Protein AF-A0AA39HK92-F1 (afdb_monomer_lite)

Organism: NCBI:txid289476

InterPro domains:
  IPR029069 HotDog domain superfamily [SSF54637] (18-149)

Secondary structure (DSSP, 8-state):
--TT-EEEEE-TTT-HHHHHHHB-TTSSB-HHHHHHHHHHHHHHHHHHHHH-SGGGGGS-SS--EEEEEEEEEEEES-----TTS-EEEEESSEEEEEEE-TTS-EEEEEEEEEEEEEE-SS-TTSBPPPPPPP--SHHHHHHHHHHHHHHHHHHHHHHT-TTTSPPPHHHHHHHHHHHHHHHHHH------------

Sequence (198 aa):
MRDSYSQFTISLEQDAEMRLKYSTAGGNVRFGRILEDLDLFSVWLCYLHDHGAPDELLRPRHARVVVTGSVDRIDLQNFDFAVHRDLILDGHTTMRIYQYNEEGNLDQMLKAKFVMVSRHPKEIEKTMAVHPLVYPTPKEAFIFNQGVDDILERSRMDAKSVFCCPPTNEEYRMIHEKFVQSTNRQGSGSTTLQEGHI

Structure (mmCIF, N/CA/C/O backbone):
data_AF-A0AA39HK92-F1
#
_entry.id   AF-A0AA39HK92-F1
#
loop_
_atom_site.group_PDB
_atom_site.id
_atom_site.type_symbol
_atom_site.label_atom_id
_atom_site.label_alt_id
_atom_site.label_comp_id
_atom_site.label_asym_id
_atom_site.label_entity_id
_atom_site.label_seq_id
_atom_site.pdbx_PDB_ins_code
_atom_site.Cartn_x
_atom_site.Cartn_y
_atom_site.Cartn_z
_atom_site.occupancy
_atom_site.B_iso_or_equiv
_atom_site.auth_seq_id
_atom_site.auth_comp_id
_atom_site.auth_asym_id
_atom_site.auth_atom_id
_atom_site.pdbx_PDB_model_num
ATOM 1 N N . MET A 1 1 ? 3.357 14.973 -11.792 1.00 58.16 1 MET A N 1
ATOM 2 C CA . MET A 1 1 ? 2.652 13.737 -11.380 1.00 58.16 1 MET A CA 1
ATOM 3 C C . MET A 1 1 ? 1.128 13.927 -11.284 1.00 58.16 1 MET A C 1
ATOM 5 O O . MET A 1 1 ? 0.497 13.326 -10.423 1.00 58.16 1 MET A O 1
ATOM 9 N N . ARG A 1 2 ? 0.489 14.713 -12.171 1.00 55.81 2 ARG A N 1
ATOM 10 C CA . ARG A 1 2 ? -0.987 14.826 -12.182 1.00 55.81 2 ARG A CA 1
ATOM 11 C C . ARG A 1 2 ? -1.667 13.610 -12.809 1.00 55.81 2 ARG A C 1
ATOM 13 O O . ARG A 1 2 ? -2.751 13.247 -12.378 1.00 55.81 2 ARG A O 1
ATOM 20 N N . ASP A 1 3 ? -0.998 12.970 -13.759 1.00 61.72 3 ASP A N 1
ATOM 21 C CA . ASP A 1 3 ? -1.612 11.942 -14.606 1.00 61.72 3 ASP A CA 1
ATOM 22 C C . ASP A 1 3 ? -1.728 10.571 -13.914 1.00 61.72 3 ASP A C 1
ATOM 24 O O . ASP A 1 3 ? -2.432 9.691 -14.391 1.00 61.72 3 ASP A O 1
ATOM 28 N N . SER A 1 4 ? -1.063 10.394 -12.767 1.00 67.38 4 SER A N 1
ATOM 29 C CA . SER A 1 4 ? -0.958 9.125 -12.031 1.00 67.38 4 SER A CA 1
ATOM 30 C C . SER A 1 4 ? -1.509 9.191 -10.600 1.00 67.38 4 SER A C 1
ATOM 32 O O . SER A 1 4 ? -1.160 8.348 -9.775 1.00 67.38 4 SER A O 1
ATOM 34 N N . TYR A 1 5 ? -2.290 10.222 -10.263 1.00 82.44 5 TYR A N 1
ATOM 35 C CA . TYR A 1 5 ? -3.014 10.276 -8.991 1.00 82.44 5 TYR A CA 1
ATOM 36 C C . TYR A 1 5 ? -4.330 9.515 -9.125 1.00 82.44 5 TYR A C 1
ATOM 38 O O . TYR A 1 5 ? -5.093 9.759 -10.058 1.00 82.44 5 TYR A O 1
ATOM 46 N N . SER A 1 6 ? -4.609 8.634 -8.171 1.00 87.38 6 SER A N 1
ATOM 47 C CA . SER A 1 6 ? -5.899 7.958 -8.079 1.00 87.38 6 SER A CA 1
ATOM 48 C C . SER A 1 6 ? -6.438 8.067 -6.660 1.00 87.38 6 SER A C 1
ATOM 50 O O . SER A 1 6 ? -5.685 8.188 -5.690 1.00 87.38 6 SER A O 1
ATOM 52 N N . GLN A 1 7 ? -7.759 7.997 -6.554 1.00 91.94 7 GLN A N 1
ATOM 53 C CA . GLN A 1 7 ? -8.475 7.916 -5.292 1.00 91.94 7 GLN A CA 1
ATOM 54 C C . GLN A 1 7 ? -9.527 6.813 -5.393 1.00 91.94 7 GLN A C 1
ATOM 56 O O . GLN A 1 7 ? -10.113 6.604 -6.456 1.00 91.94 7 GLN A O 1
ATOM 61 N N . PHE A 1 8 ? -9.740 6.099 -4.296 1.00 90.69 8 PHE A N 1
ATOM 62 C CA . PHE A 1 8 ? -10.720 5.031 -4.182 1.00 90.69 8 PHE A CA 1
ATOM 63 C C . PHE A 1 8 ? -11.388 5.086 -2.808 1.00 90.69 8 PHE A C 1
ATOM 65 O O . PHE A 1 8 ? -10.711 5.276 -1.800 1.00 90.69 8 PHE A O 1
ATOM 72 N N . THR A 1 9 ? -12.706 4.901 -2.762 1.00 93.50 9 THR A N 1
ATOM 73 C CA . THR A 1 9 ? -13.476 4.922 -1.514 1.00 93.50 9 THR A CA 1
ATOM 74 C C . THR A 1 9 ? -14.024 3.536 -1.218 1.00 93.50 9 THR A C 1
ATOM 76 O O . THR A 1 9 ? -14.675 2.924 -2.063 1.00 93.50 9 THR A O 1
ATOM 79 N N . ILE A 1 10 ? -13.786 3.056 -0.001 1.00 92.62 10 ILE A N 1
ATOM 80 C CA . ILE A 1 10 ? -14.399 1.844 0.538 1.00 92.62 10 ILE A CA 1
ATOM 81 C C . ILE A 1 10 ? -15.649 2.277 1.301 1.00 92.62 10 ILE A C 1
ATOM 83 O O . ILE A 1 10 ? -15.544 2.855 2.384 1.00 92.62 10 ILE A O 1
ATOM 87 N N . SER A 1 11 ? -16.817 1.993 0.728 1.00 92.50 11 SER A N 1
ATOM 88 C CA . SER A 1 11 ? -18.110 2.339 1.320 1.00 92.50 11 SER A CA 1
ATOM 89 C C . SER A 1 11 ? -18.474 1.382 2.456 1.00 92.50 11 SER A C 1
ATOM 91 O O . SER A 1 11 ? -19.027 0.312 2.222 1.00 92.50 11 SER A O 1
ATOM 93 N N . LEU A 1 12 ? -18.147 1.752 3.693 1.00 91.56 12 LEU A N 1
ATOM 94 C CA . LEU A 1 12 ? -18.473 0.987 4.904 1.00 91.56 12 LEU A CA 1
ATOM 95 C C . LEU A 1 12 ? -19.768 1.472 5.564 1.00 91.56 12 LEU A C 1
ATOM 97 O O . LEU A 1 12 ? -20.411 0.722 6.305 1.00 91.56 12 LEU A O 1
ATOM 101 N N . GLU A 1 13 ? -20.156 2.720 5.313 1.00 89.50 13 GLU A N 1
ATOM 102 C CA . GLU A 1 13 ? -21.369 3.314 5.868 1.00 89.50 13 GLU A CA 1
ATOM 103 C C . GLU A 1 13 ? -22.619 2.696 5.223 1.00 89.50 13 GLU A C 1
ATOM 105 O O . GLU A 1 13 ? -23.497 2.165 5.912 1.00 89.50 13 GLU A O 1
ATOM 110 N N . GLN A 1 14 ? -22.656 2.687 3.890 1.00 89.81 14 GLN A N 1
ATOM 111 C CA . GLN A 1 14 ? -23.833 2.295 3.110 1.00 89.81 14 GLN A CA 1
ATOM 112 C C . GLN A 1 14 ? -23.945 0.780 2.896 1.00 89.81 14 GLN A C 1
ATOM 114 O O . GLN A 1 14 ? -25.049 0.235 2.917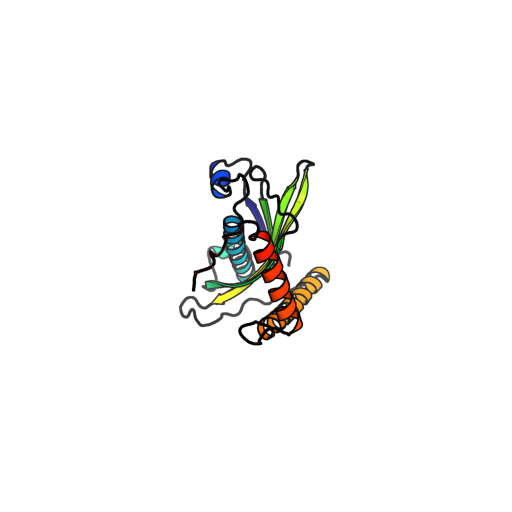 1.00 89.81 14 GLN A O 1
ATOM 119 N N . ASP A 1 15 ? -22.820 0.086 2.717 1.00 93.19 15 ASP A N 1
ATOM 120 C CA . ASP A 1 15 ? -22.800 -1.334 2.369 1.00 93.19 15 ASP A CA 1
ATOM 121 C C . ASP A 1 15 ? -22.529 -2.206 3.606 1.00 93.19 15 ASP A C 1
ATOM 123 O O . ASP A 1 15 ? -21.428 -2.255 4.164 1.00 93.19 15 ASP A O 1
ATOM 127 N N . ALA A 1 16 ? -23.570 -2.915 4.049 1.00 89.88 16 ALA A N 1
ATOM 128 C CA . ALA A 1 16 ? -23.504 -3.796 5.209 1.00 89.88 16 ALA A CA 1
ATOM 129 C C . ALA A 1 16 ? -22.657 -5.058 4.972 1.00 89.88 16 ALA A C 1
ATOM 131 O O . ALA A 1 16 ? -22.060 -5.567 5.924 1.00 89.88 16 ALA A O 1
ATOM 132 N N . GLU A 1 17 ? -22.593 -5.560 3.737 1.00 91.62 17 GLU A N 1
ATOM 133 C CA . GLU A 1 17 ? -21.800 -6.739 3.383 1.00 91.62 17 GLU A CA 1
ATOM 134 C C . GLU A 1 17 ? -20.312 -6.386 3.367 1.00 91.62 17 GLU A C 1
ATOM 136 O O . GLU A 1 17 ? -19.495 -7.079 3.988 1.00 91.62 17 GLU A O 1
ATOM 141 N N . MET A 1 18 ? -19.968 -5.249 2.754 1.00 89.88 18 MET A N 1
ATOM 142 C CA . MET A 1 18 ? -18.619 -4.693 2.838 1.00 89.88 18 MET A CA 1
ATOM 143 C C . MET A 1 18 ? -18.248 -4.454 4.297 1.00 89.88 18 MET A C 1
ATOM 145 O O . MET A 1 18 ? -17.253 -5.001 4.768 1.00 89.88 18 MET A O 1
ATOM 149 N N . ARG A 1 19 ? -19.080 -3.765 5.079 1.00 91.88 19 ARG A N 1
ATOM 150 C CA . ARG A 1 19 ? -18.808 -3.550 6.506 1.00 91.88 19 ARG A CA 1
ATOM 151 C C . ARG A 1 19 ? -18.507 -4.842 7.269 1.00 91.88 19 ARG A C 1
ATOM 153 O O . ARG A 1 19 ? -17.551 -4.876 8.044 1.00 91.88 19 ARG A O 1
ATOM 160 N N . LEU A 1 20 ? -19.250 -5.921 7.021 1.00 91.50 20 LEU A N 1
ATOM 161 C CA . LEU A 1 20 ? -18.980 -7.219 7.642 1.00 91.50 20 LEU A CA 1
ATOM 162 C C . LEU A 1 20 ? -17.582 -7.744 7.274 1.00 91.50 20 LEU A C 1
ATOM 164 O O . LEU A 1 20 ? -16.838 -8.181 8.155 1.00 91.50 20 LEU A O 1
ATOM 168 N N . LYS A 1 21 ? -17.195 -7.640 5.998 1.00 91.12 21 LYS A N 1
ATOM 169 C CA . LYS A 1 21 ? -15.881 -8.063 5.486 1.00 91.12 21 LYS A CA 1
ATOM 170 C C . LYS A 1 21 ? -14.717 -7.296 6.120 1.00 91.12 21 LYS A C 1
ATOM 172 O O . LYS A 1 21 ? -13.677 -7.894 6.410 1.00 91.12 21 LYS A O 1
ATOM 177 N N . TYR A 1 22 ? -14.899 -5.997 6.351 1.00 92.38 22 TYR A N 1
ATOM 178 C CA . TYR A 1 22 ? -13.896 -5.130 6.977 1.00 92.38 22 TYR A CA 1
ATOM 179 C C . TYR A 1 22 ? -13.969 -5.133 8.502 1.00 92.38 22 TYR A C 1
ATOM 181 O O . TYR A 1 22 ? -13.057 -4.620 9.132 1.00 92.38 22 TYR A O 1
ATOM 189 N N . SER A 1 23 ? -14.984 -5.732 9.119 1.00 92.06 23 SER A N 1
ATOM 190 C CA . SER A 1 23 ? -15.092 -5.808 10.576 1.00 92.06 23 SER A CA 1
ATOM 191 C C . SER A 1 23 ? -14.357 -7.018 11.172 1.00 92.06 23 SER A C 1
ATOM 193 O O . SER A 1 23 ? -14.187 -8.087 10.565 1.00 92.06 23 SER A O 1
ATOM 195 N N . THR A 1 24 ? -13.889 -6.844 12.401 1.00 89.38 24 THR A N 1
ATOM 196 C CA . THR A 1 24 ? -13.441 -7.923 13.288 1.00 89.38 24 THR A CA 1
ATOM 197 C C . THR A 1 24 ? -14.553 -8.272 14.276 1.00 89.38 24 THR A C 1
ATOM 199 O O . THR A 1 24 ? -15.453 -7.471 14.514 1.00 89.38 24 THR A O 1
ATOM 202 N N . ALA A 1 25 ? -14.472 -9.445 14.913 1.00 84.38 25 ALA A N 1
ATOM 203 C CA . ALA A 1 25 ? -15.434 -9.841 15.948 1.00 84.38 25 ALA A CA 1
ATOM 204 C C . ALA A 1 25 ? -15.480 -8.863 17.144 1.00 84.38 25 ALA A C 1
ATOM 206 O O . ALA A 1 25 ? -16.483 -8.803 17.844 1.00 84.38 25 ALA A O 1
ATOM 207 N N . GLY A 1 26 ? -14.406 -8.092 17.360 1.00 81.00 26 GLY A N 1
ATOM 208 C CA . GLY A 1 26 ? -14.309 -7.069 18.403 1.00 81.00 26 GLY A CA 1
ATOM 209 C C . GLY A 1 26 ? -14.820 -5.682 18.000 1.00 81.00 26 GLY A C 1
ATOM 210 O O . GLY A 1 26 ? -14.627 -4.748 18.765 1.00 81.00 26 GLY A O 1
ATOM 211 N N . GLY A 1 27 ? -15.424 -5.523 16.816 1.00 82.69 27 GLY A N 1
ATOM 212 C CA . GLY A 1 27 ? -15.994 -4.243 16.375 1.00 82.69 27 GLY A CA 1
ATOM 213 C C . GLY A 1 27 ? -14.996 -3.243 15.782 1.00 82.69 27 GLY A C 1
ATOM 214 O O . GLY A 1 27 ? -15.392 -2.132 15.457 1.00 82.69 27 GLY A O 1
ATOM 215 N N . ASN A 1 28 ? -13.735 -3.639 15.582 1.00 86.44 28 ASN A N 1
ATOM 216 C CA . ASN A 1 28 ? -12.705 -2.815 14.933 1.00 86.44 28 ASN A CA 1
ATOM 217 C C . ASN A 1 28 ? -12.553 -3.168 13.452 1.00 86.44 28 ASN A C 1
ATOM 219 O O . ASN A 1 28 ? -12.884 -4.291 13.048 1.00 86.44 28 ASN A O 1
ATOM 223 N N . VAL A 1 29 ? -11.969 -2.265 12.657 1.00 89.69 29 VAL A N 1
ATOM 224 C CA . VAL A 1 29 ? -11.616 -2.574 11.265 1.00 89.69 29 VAL A CA 1
ATOM 225 C C . VAL A 1 29 ? -10.475 -3.597 11.206 1.00 89.69 29 VAL A C 1
ATOM 227 O O . VAL A 1 29 ? -9.473 -3.525 11.919 1.00 89.69 29 VAL A O 1
ATOM 230 N N . ARG A 1 30 ? -10.624 -4.586 10.327 1.00 91.56 30 ARG A N 1
ATOM 231 C CA . ARG A 1 30 ? -9.661 -5.648 10.062 1.00 91.56 30 ARG A CA 1
ATOM 232 C C . ARG A 1 30 ? -8.493 -5.081 9.272 1.00 91.56 30 ARG A C 1
ATOM 234 O O . ARG A 1 30 ? -8.535 -5.002 8.047 1.00 91.56 30 ARG A O 1
ATOM 241 N N . PHE A 1 31 ? -7.418 -4.768 9.982 1.00 89.25 31 PHE A N 1
ATOM 242 C CA . PHE A 1 31 ? -6.227 -4.173 9.385 1.00 89.25 31 PHE A CA 1
ATOM 243 C C . PHE A 1 31 ? -5.634 -4.997 8.231 1.00 89.25 31 PHE A C 1
ATOM 245 O O . PHE A 1 31 ? -5.255 -4.435 7.212 1.00 89.25 31 PHE A O 1
ATOM 252 N N . GLY A 1 32 ? -5.641 -6.332 8.326 1.00 90.94 32 GLY A N 1
ATOM 253 C CA . GLY A 1 32 ? -5.184 -7.195 7.229 1.00 90.94 32 GLY A CA 1
ATOM 254 C C . GLY A 1 32 ? -5.943 -6.966 5.916 1.00 90.94 32 GLY A C 1
ATOM 255 O O . GLY A 1 32 ? -5.331 -6.955 4.856 1.00 90.94 32 GLY A O 1
ATOM 256 N N . ARG A 1 33 ? -7.252 -6.678 5.983 1.00 92.12 33 ARG A N 1
ATOM 257 C CA . ARG A 1 33 ? -8.060 -6.379 4.795 1.00 92.12 33 ARG A CA 1
ATOM 258 C C . ARG A 1 33 ? -7.672 -5.038 4.168 1.00 92.12 33 ARG A C 1
ATOM 260 O O . ARG A 1 33 ? -7.605 -4.937 2.951 1.00 92.12 33 ARG A O 1
ATOM 267 N N . ILE A 1 34 ? -7.359 -4.042 4.999 1.00 91.75 34 ILE A N 1
ATOM 268 C CA . ILE A 1 34 ? -6.817 -2.759 4.533 1.00 91.75 34 ILE A CA 1
ATOM 269 C C . ILE A 1 34 ? -5.487 -2.977 3.798 1.00 91.75 34 ILE A C 1
ATOM 271 O O . ILE A 1 34 ? -5.282 -2.403 2.734 1.00 91.75 34 ILE A O 1
ATOM 275 N N . LEU A 1 35 ? -4.591 -3.809 4.340 1.00 91.19 35 LEU A N 1
ATOM 276 C CA . LEU A 1 35 ? -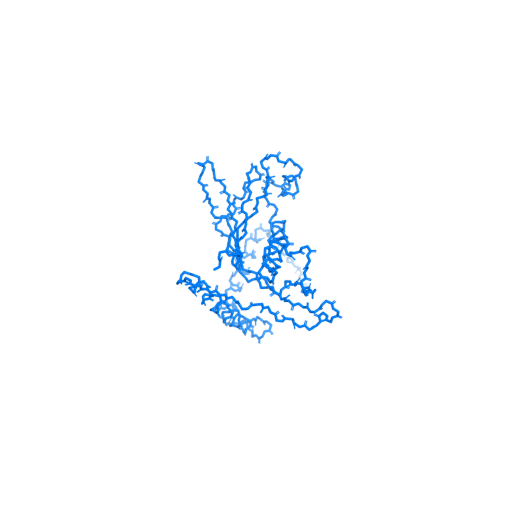3.302 -4.098 3.700 1.00 91.19 35 LEU A CA 1
ATOM 277 C C . LEU A 1 35 ? -3.464 -4.793 2.342 1.00 91.19 35 LEU A C 1
ATOM 279 O O . LEU A 1 35 ? -2.732 -4.461 1.415 1.00 91.19 35 LEU A O 1
ATOM 283 N N . GLU A 1 36 ? -4.430 -5.705 2.210 1.00 92.69 36 GLU A N 1
ATOM 284 C CA . GLU A 1 36 ? -4.764 -6.342 0.928 1.00 92.69 36 GLU A CA 1
ATOM 285 C C . GLU A 1 36 ? -5.211 -5.316 -0.122 1.00 92.69 36 GLU A C 1
ATOM 287 O O . GLU A 1 36 ? -4.746 -5.350 -1.261 1.00 92.69 36 GLU A O 1
ATOM 292 N N . ASP A 1 37 ? -6.095 -4.383 0.244 1.00 92.56 37 ASP A N 1
ATOM 293 C CA . ASP A 1 37 ? -6.571 -3.375 -0.708 1.00 92.56 37 ASP A CA 1
ATOM 294 C C . ASP A 1 37 ? -5.494 -2.333 -1.026 1.00 92.56 37 ASP A C 1
ATOM 296 O O . ASP A 1 37 ? -5.431 -1.844 -2.152 1.00 92.56 37 ASP A O 1
ATOM 300 N N . LEU A 1 38 ? -4.619 -2.010 -0.067 1.00 92.06 38 LEU A N 1
ATOM 301 C CA . LEU A 1 38 ? -3.443 -1.181 -0.321 1.00 92.06 38 LEU A CA 1
ATOM 302 C C . LEU A 1 38 ? -2.493 -1.861 -1.320 1.00 92.06 38 LEU A C 1
ATOM 304 O O . LEU A 1 38 ? -2.022 -1.214 -2.254 1.00 92.06 38 LEU A O 1
ATOM 308 N N . ASP A 1 39 ? -2.236 -3.158 -1.186 1.00 92.75 39 ASP A N 1
ATOM 309 C CA . ASP A 1 39 ? -1.414 -3.892 -2.152 1.00 92.75 39 ASP A CA 1
ATOM 310 C C . ASP A 1 39 ? -2.040 -3.857 -3.560 1.00 92.75 39 ASP A C 1
ATOM 312 O O . ASP A 1 39 ? -1.391 -3.462 -4.534 1.00 92.75 39 ASP A O 1
ATOM 316 N N . LEU A 1 40 ? -3.348 -4.121 -3.659 1.00 92.50 40 LEU A N 1
ATOM 317 C CA . LEU A 1 40 ? -4.091 -4.032 -4.920 1.00 92.50 40 LEU A CA 1
ATOM 318 C C . LEU A 1 40 ? -4.056 -2.618 -5.522 1.00 92.50 40 LEU A C 1
ATOM 320 O O . LEU A 1 40 ? -3.853 -2.448 -6.727 1.00 92.50 40 LEU A O 1
ATOM 324 N N . PHE A 1 41 ? -4.234 -1.594 -4.692 1.00 92.31 41 PHE A N 1
ATOM 325 C CA . PHE A 1 41 ? -4.210 -0.205 -5.131 1.00 92.31 41 PHE A CA 1
ATOM 326 C C . PHE A 1 41 ? -2.804 0.222 -5.588 1.00 92.31 41 PHE A C 1
ATOM 328 O O . PHE A 1 41 ? -2.674 0.941 -6.579 1.00 92.31 41 PHE A O 1
ATOM 335 N N . SER A 1 42 ? -1.743 -0.302 -4.968 1.00 91.06 42 SER A N 1
ATOM 336 C CA . SER A 1 42 ? -0.354 -0.108 -5.418 1.00 91.06 42 SER A CA 1
ATOM 337 C C . SER A 1 42 ? -0.127 -0.676 -6.819 1.00 91.06 42 SER A C 1
ATOM 339 O O . SER A 1 42 ? 0.480 -0.027 -7.678 1.00 91.06 42 SER A O 1
ATOM 341 N N . VAL A 1 43 ? -0.639 -1.886 -7.068 1.00 91.00 43 VAL A N 1
ATOM 342 C CA . VAL A 1 43 ? -0.586 -2.536 -8.385 1.00 91.00 43 VAL A CA 1
ATOM 343 C C . VAL A 1 43 ? -1.334 -1.701 -9.424 1.00 91.00 43 VAL A C 1
ATOM 345 O O . VAL A 1 43 ? -0.804 -1.456 -10.510 1.00 91.00 43 VAL A O 1
ATOM 348 N N . TRP A 1 44 ? -2.532 -1.216 -9.086 1.00 89.50 44 TRP A N 1
ATOM 349 C CA . TRP A 1 44 ? -3.328 -0.351 -9.959 1.00 89.50 44 TRP A CA 1
ATOM 350 C C . TRP A 1 44 ? -2.572 0.920 -10.365 1.00 89.50 44 TRP A C 1
ATOM 352 O O . TRP A 1 44 ? -2.472 1.227 -11.554 1.00 89.50 44 TRP A O 1
ATOM 362 N N . LEU A 1 45 ? -1.969 1.616 -9.397 1.00 88.62 45 LEU A N 1
ATOM 363 C CA . LEU A 1 45 ? -1.173 2.820 -9.646 1.00 88.62 45 LEU A CA 1
ATOM 364 C C . LEU A 1 45 ? 0.025 2.544 -10.565 1.00 88.62 45 LEU A C 1
ATOM 366 O O . LEU A 1 45 ? 0.346 3.367 -11.422 1.00 88.62 45 LEU A O 1
ATOM 370 N N . CYS A 1 46 ? 0.657 1.374 -10.442 1.00 88.38 46 CYS A N 1
ATOM 371 C CA . CYS A 1 46 ? 1.762 0.974 -11.316 1.00 88.38 46 CYS A CA 1
ATOM 372 C C . CYS A 1 46 ? 1.326 0.766 -12.768 1.00 88.38 46 CYS A C 1
ATOM 374 O O . CYS A 1 46 ? 2.039 1.176 -13.687 1.00 88.38 46 CYS A O 1
ATOM 376 N N . TYR A 1 47 ? 0.167 0.144 -12.981 1.00 87.06 47 TYR A N 1
ATOM 377 C CA . TYR A 1 47 ? -0.389 -0.015 -14.322 1.00 87.06 47 TYR A CA 1
ATOM 378 C C . TYR A 1 47 ? -0.816 1.325 -14.921 1.00 87.06 47 TYR A C 1
ATOM 380 O O . TYR A 1 47 ? -0.487 1.596 -16.075 1.00 87.06 47 TYR A O 1
ATOM 388 N N . LEU A 1 48 ? -1.475 2.182 -14.136 1.00 86.19 48 LEU A N 1
ATOM 389 C CA . LEU A 1 48 ? -1.858 3.531 -14.558 1.00 86.19 48 LEU A CA 1
ATOM 390 C C . LEU A 1 48 ? -0.625 4.353 -14.965 1.00 86.19 48 LEU A C 1
ATOM 392 O O . LEU A 1 48 ? -0.610 5.008 -16.001 1.00 86.19 48 LEU A O 1
ATOM 396 N N . HIS A 1 49 ? 0.448 4.265 -14.183 1.00 85.12 49 HIS A N 1
ATOM 397 C CA . HIS A 1 49 ? 1.700 4.947 -14.483 1.00 85.12 49 HIS A CA 1
ATOM 398 C C . HIS A 1 49 ? 2.361 4.455 -15.784 1.00 85.12 49 HIS A C 1
ATOM 400 O O . HIS A 1 49 ? 2.924 5.259 -16.523 1.00 85.12 49 HIS A O 1
ATOM 406 N N . ASP A 1 50 ? 2.313 3.152 -16.080 1.00 81.12 50 ASP A N 1
ATOM 407 C CA . ASP A 1 50 ? 2.995 2.593 -17.254 1.00 81.12 50 ASP A CA 1
ATOM 408 C C . ASP A 1 50 ? 2.179 2.657 -18.552 1.00 81.12 50 ASP A C 1
ATOM 410 O O . ASP A 1 50 ? 2.755 2.712 -19.639 1.00 81.12 50 ASP A O 1
ATOM 414 N N . HIS A 1 51 ? 0.851 2.613 -18.455 1.00 75.81 51 HIS A N 1
ATOM 415 C CA . HIS A 1 51 ? -0.052 2.564 -19.608 1.00 75.81 51 HIS A CA 1
ATOM 416 C C . HIS A 1 51 ? -0.824 3.868 -19.838 1.00 75.81 51 HIS A C 1
ATOM 418 O O . HIS A 1 51 ? -1.458 4.008 -20.879 1.00 75.81 51 HIS A O 1
ATOM 424 N N . GLY A 1 52 ? -0.737 4.839 -18.927 1.00 72.69 52 GLY A N 1
ATOM 425 C CA . GLY A 1 52 ? -1.438 6.111 -19.053 1.00 72.69 52 GLY A CA 1
ATOM 426 C C . GLY A 1 52 ? -2.902 5.998 -18.635 1.00 72.69 52 GLY A C 1
ATOM 427 O O . GLY A 1 52 ? -3.211 5.440 -17.587 1.00 72.69 52 GLY A O 1
ATOM 428 N N . ALA A 1 53 ? -3.814 6.573 -19.421 1.00 68.31 53 ALA A N 1
ATOM 429 C CA . ALA A 1 53 ? -5.224 6.679 -19.046 1.00 68.31 53 ALA A CA 1
ATOM 430 C C . ALA A 1 53 ? -5.889 5.300 -18.822 1.00 68.31 53 ALA A C 1
ATOM 432 O O . ALA A 1 53 ? -5.520 4.329 -19.487 1.00 68.31 53 ALA A O 1
ATOM 433 N N . PRO A 1 54 ? -6.921 5.206 -17.956 1.00 67.19 54 PRO A N 1
ATOM 434 C CA . PRO A 1 54 ? -7.616 3.947 -17.675 1.00 67.19 54 PRO A CA 1
ATOM 435 C C . PRO A 1 54 ? -8.124 3.206 -18.922 1.00 67.19 54 PRO A C 1
ATOM 437 O O . PRO A 1 54 ? -8.125 1.979 -18.947 1.00 67.19 54 PRO A O 1
ATOM 440 N N . ASP A 1 55 ? -8.488 3.927 -19.983 1.00 65.88 55 ASP A N 1
ATOM 441 C CA . ASP A 1 55 ? -8.945 3.332 -21.245 1.00 65.88 55 ASP A CA 1
ATOM 442 C C . ASP A 1 55 ? -7.830 2.575 -21.995 1.00 65.88 55 ASP A C 1
ATOM 444 O O . ASP A 1 55 ? -8.101 1.591 -22.689 1.00 65.88 55 ASP A O 1
ATOM 448 N N . GLU A 1 56 ? -6.563 2.974 -21.826 1.00 65.00 56 GLU A N 1
ATOM 449 C CA . GLU A 1 56 ? -5.403 2.278 -22.406 1.00 65.00 56 GLU A CA 1
ATOM 450 C C . GLU A 1 56 ? -5.050 0.991 -21.636 1.00 65.00 56 GLU A C 1
ATOM 452 O O . GLU A 1 56 ? -4.430 0.088 -22.205 1.00 65.00 56 GLU A O 1
ATOM 457 N N . LEU A 1 57 ? -5.528 0.829 -20.392 1.00 64.62 57 LEU A N 1
ATOM 458 C CA . LEU A 1 57 ? -5.372 -0.414 -19.619 1.00 64.62 57 LEU A CA 1
ATOM 459 C C . LEU A 1 57 ? -6.109 -1.600 -20.247 1.00 64.62 57 LEU A C 1
ATOM 461 O O . LEU A 1 57 ? -5.704 -2.746 -20.057 1.00 64.62 57 LEU A O 1
ATOM 465 N N . LEU A 1 58 ? -7.167 -1.345 -21.022 1.00 63.97 58 LEU A N 1
ATOM 466 C CA . LEU A 1 58 ? -7.921 -2.384 -21.730 1.00 63.97 58 LEU A CA 1
ATOM 467 C C . LEU A 1 58 ? -7.175 -2.911 -22.970 1.00 63.97 58 LEU A C 1
ATOM 469 O O . LEU A 1 58 ? -7.544 -3.953 -23.517 1.00 63.97 58 LEU A O 1
ATOM 473 N N . ARG A 1 59 ? -6.126 -2.208 -23.426 1.00 62.62 59 ARG A N 1
ATOM 474 C CA . ARG A 1 59 ? -5.264 -2.602 -24.554 1.00 62.62 59 ARG A CA 1
ATOM 475 C C . ARG A 1 59 ? -3.789 -2.330 -24.231 1.00 62.62 59 ARG A C 1
ATOM 477 O O . ARG A 1 59 ? -3.168 -1.481 -24.875 1.00 62.62 59 ARG A O 1
ATOM 484 N N . PRO A 1 60 ? -3.204 -3.057 -23.264 1.00 63.59 60 PRO A N 1
ATOM 485 C CA . PRO A 1 60 ? -1.842 -2.797 -22.829 1.00 63.59 60 PRO A CA 1
ATOM 486 C C . PRO A 1 60 ? -0.867 -3.013 -23.992 1.00 63.59 60 PRO A C 1
ATOM 488 O O . PRO A 1 60 ? -0.823 -4.085 -24.598 1.00 63.59 60 PRO A O 1
ATOM 491 N N . ARG A 1 61 ? -0.065 -1.986 -24.303 1.00 65.50 61 ARG A N 1
ATOM 492 C CA . ARG A 1 61 ? 0.927 -2.032 -25.397 1.00 65.50 61 ARG A CA 1
ATOM 493 C C . ARG A 1 61 ? 2.004 -3.090 -25.151 1.00 65.50 61 ARG A C 1
ATOM 495 O O . ARG A 1 61 ? 2.533 -3.671 -26.096 1.00 65.50 61 ARG A O 1
ATOM 502 N N . HIS A 1 62 ? 2.295 -3.362 -23.880 1.00 72.62 62 HIS A N 1
ATOM 503 C CA . HIS A 1 62 ? 3.243 -4.377 -23.443 1.00 72.62 62 HIS A CA 1
ATOM 504 C C . HIS A 1 62 ? 2.678 -5.134 -22.243 1.00 72.62 62 HIS A C 1
ATOM 506 O O . HIS A 1 62 ? 2.412 -4.539 -21.202 1.00 72.62 62 HIS A O 1
ATOM 512 N N . ALA A 1 63 ? 2.525 -6.451 -22.378 1.00 80.81 63 ALA A N 1
ATOM 513 C CA . ALA A 1 63 ? 2.153 -7.305 -21.258 1.00 80.81 63 ALA A CA 1
ATOM 514 C C . ALA A 1 63 ? 3.283 -7.330 -20.217 1.00 80.81 63 ALA A C 1
ATOM 516 O O . ALA A 1 63 ? 4.451 -7.516 -20.564 1.00 80.81 63 ALA A O 1
ATOM 517 N N . ARG A 1 64 ? 2.927 -7.165 -18.944 1.00 88.19 64 ARG A N 1
ATOM 518 C CA . ARG A 1 64 ? 3.836 -7.215 -17.795 1.00 88.19 64 ARG A CA 1
ATOM 519 C C . ARG A 1 64 ? 3.124 -7.784 -16.585 1.00 88.19 64 ARG A C 1
ATOM 521 O O . ARG A 1 64 ? 1.899 -7.779 -16.531 1.00 88.19 64 ARG A O 1
ATOM 528 N N . VAL A 1 65 ? 3.907 -8.259 -15.629 1.00 89.44 65 VAL A N 1
ATOM 529 C CA . VAL A 1 65 ? 3.415 -8.704 -14.327 1.00 89.44 65 VAL A CA 1
ATOM 530 C C . VAL A 1 65 ? 4.006 -7.775 -13.282 1.00 89.44 65 VAL A C 1
ATOM 532 O O . VAL A 1 65 ? 5.223 -7.699 -13.139 1.00 89.44 65 VAL A O 1
ATOM 535 N N . VAL A 1 66 ? 3.153 -7.042 -12.574 1.00 91.31 66 VAL A N 1
ATOM 536 C CA . VAL A 1 66 ? 3.572 -6.225 -11.433 1.00 91.31 66 VAL A CA 1
ATOM 537 C C . VAL A 1 66 ? 3.476 -7.082 -10.179 1.00 91.31 66 VAL A C 1
ATOM 539 O O . VAL A 1 66 ? 2.436 -7.683 -9.920 1.00 91.31 66 VAL A O 1
ATOM 542 N N . VAL A 1 67 ? 4.565 -7.147 -9.420 1.00 91.94 67 VAL A N 1
ATOM 543 C CA . VAL A 1 67 ? 4.637 -7.872 -8.148 1.00 91.94 67 VAL A CA 1
ATOM 544 C C . VAL A 1 67 ? 5.075 -6.939 -7.032 1.00 91.94 67 VAL A C 1
ATOM 546 O O . VAL A 1 67 ? 5.835 -5.994 -7.261 1.00 91.94 67 VAL A O 1
ATOM 549 N N . THR A 1 68 ? 4.641 -7.229 -5.815 1.00 92.75 68 THR A N 1
ATOM 550 C CA . THR A 1 68 ? 5.084 -6.517 -4.617 1.00 92.75 68 THR A CA 1
ATOM 551 C C . THR A 1 68 ? 6.489 -6.981 -4.260 1.00 92.75 68 THR A C 1
ATOM 553 O O . THR A 1 68 ? 6.722 -8.156 -3.986 1.00 92.75 68 THR A O 1
ATOM 556 N N . GLY A 1 69 ? 7.453 -6.066 -4.327 1.00 89.19 69 GLY A N 1
ATOM 557 C CA . GLY A 1 69 ? 8.839 -6.339 -3.959 1.00 89.19 69 GLY A CA 1
ATOM 558 C C . GLY A 1 69 ? 9.064 -6.192 -2.459 1.00 89.19 69 GLY A C 1
ATOM 559 O O . GLY A 1 69 ? 9.702 -7.041 -1.845 1.00 89.19 69 GLY A O 1
ATOM 560 N N . SER A 1 70 ? 8.547 -5.111 -1.873 1.00 87.12 70 SER A N 1
ATOM 561 C CA . SER A 1 70 ? 8.604 -4.863 -0.432 1.00 87.12 70 SER A CA 1
ATOM 562 C C . SER A 1 70 ? 7.538 -3.857 -0.007 1.00 87.12 70 SER A C 1
ATOM 564 O O . SER A 1 70 ? 7.132 -2.999 -0.795 1.00 87.12 70 SER A O 1
ATOM 566 N N . VAL A 1 71 ? 7.135 -3.933 1.257 1.00 86.56 71 VAL A N 1
ATOM 567 C CA . VAL A 1 71 ? 6.373 -2.890 1.944 1.00 86.56 71 VAL A CA 1
ATOM 568 C C . VAL A 1 71 ? 7.343 -2.207 2.901 1.00 86.56 71 VAL A C 1
ATOM 570 O O . VAL A 1 71 ? 7.883 -2.872 3.779 1.00 86.56 71 VAL A O 1
ATOM 573 N N . ASP A 1 72 ? 7.604 -0.912 2.709 1.00 81.75 72 ASP A N 1
ATOM 574 C CA . ASP A 1 72 ? 8.619 -0.190 3.489 1.00 81.75 72 ASP A CA 1
ATOM 575 C C . ASP A 1 72 ? 8.182 0.017 4.937 1.00 81.75 72 ASP A C 1
ATOM 577 O O . ASP A 1 72 ? 8.512 -0.733 5.852 1.00 81.75 72 ASP A O 1
ATOM 581 N N . ARG A 1 73 ? 7.444 1.101 5.150 1.00 80.19 73 ARG A N 1
ATOM 582 C CA . ARG A 1 73 ? 7.038 1.584 6.451 1.00 80.19 73 ARG A CA 1
ATOM 583 C C . ARG A 1 73 ? 5.586 1.976 6.344 1.00 80.19 73 ARG A C 1
ATOM 585 O O . ARG A 1 73 ? 5.185 2.698 5.428 1.00 80.19 73 ARG A O 1
ATOM 592 N N . ILE A 1 74 ? 4.821 1.476 7.299 1.00 88.75 74 ILE A N 1
ATOM 593 C CA . ILE A 1 74 ? 3.427 1.826 7.485 1.00 88.75 74 ILE A CA 1
ATOM 594 C C . ILE A 1 74 ? 3.370 2.686 8.738 1.00 88.75 74 ILE A C 1
ATOM 596 O O . ILE A 1 74 ? 3.581 2.207 9.850 1.00 88.75 74 ILE A O 1
ATOM 600 N N . ASP A 1 75 ? 3.121 3.971 8.538 1.00 90.19 75 ASP A N 1
ATOM 601 C CA . ASP A 1 75 ? 2.902 4.921 9.613 1.00 90.19 75 ASP A CA 1
ATOM 602 C C . ASP A 1 75 ? 1.406 5.008 9.891 1.00 90.19 75 ASP A C 1
ATOM 604 O O . ASP A 1 75 ? 0.651 5.559 9.088 1.00 90.19 75 ASP A O 1
ATOM 608 N N . LEU A 1 76 ? 0.996 4.476 11.039 1.00 90.56 76 LEU A N 1
ATOM 609 C CA . LEU A 1 76 ? -0.342 4.650 11.593 1.00 90.56 76 LEU A CA 1
ATOM 610 C C . LEU A 1 76 ? -0.375 5.965 12.369 1.00 90.56 76 LEU A C 1
ATOM 612 O O . LEU A 1 76 ? 0.310 6.107 13.381 1.00 90.56 76 LEU A O 1
ATOM 616 N N . GLN A 1 77 ? -1.131 6.939 11.869 1.00 89.75 77 GLN A N 1
ATOM 617 C CA . GLN A 1 77 ? -1.350 8.207 12.569 1.00 89.75 77 GLN A CA 1
ATOM 618 C C . GLN A 1 77 ? -2.521 8.104 13.545 1.00 89.75 77 GLN A C 1
ATOM 620 O O . GLN A 1 77 ? -2.475 8.712 14.612 1.00 89.75 77 GLN A O 1
ATOM 625 N N . ASN A 1 78 ? -3.534 7.310 13.199 1.00 84.25 78 ASN A N 1
ATOM 626 C CA . ASN A 1 78 ? -4.657 7.005 14.070 1.00 84.25 78 ASN A CA 1
ATOM 627 C C . ASN A 1 78 ? -4.948 5.496 14.032 1.00 84.25 78 ASN A C 1
ATOM 629 O O . ASN A 1 78 ? -4.889 4.865 12.978 1.00 84.25 78 ASN A O 1
ATOM 633 N N . PHE A 1 79 ? -5.218 4.921 15.202 1.00 78.50 79 PHE A N 1
ATOM 634 C CA . PHE A 1 79 ? -5.512 3.497 15.373 1.00 78.50 79 PHE A CA 1
ATOM 635 C C . PHE A 1 79 ? -7.016 3.206 15.412 1.00 78.50 79 PHE A C 1
ATOM 637 O O . PHE A 1 79 ? -7.407 2.047 15.274 1.00 78.50 79 PHE A O 1
ATOM 644 N N . ASP A 1 80 ? -7.847 4.233 15.590 1.00 84.38 80 ASP A N 1
ATOM 645 C CA . ASP A 1 80 ? -9.290 4.089 15.760 1.00 84.38 80 ASP A CA 1
ATOM 646 C C . ASP A 1 80 ? -10.027 4.219 14.423 1.00 84.38 80 ASP A C 1
ATOM 648 O O . ASP A 1 80 ? -10.621 5.243 14.092 1.00 84.38 80 ASP A O 1
ATOM 652 N N . PHE A 1 81 ? -9.929 3.169 13.607 1.00 88.31 81 PHE A N 1
ATOM 653 C CA . PHE A 1 81 ? -10.688 3.077 12.365 1.00 88.31 81 PHE A CA 1
ATOM 654 C C . PHE A 1 81 ? -12.156 2.765 12.676 1.00 88.31 81 PHE A C 1
ATOM 656 O O . PHE A 1 81 ? -12.489 1.656 13.108 1.00 88.31 81 PHE A O 1
ATOM 663 N N . ALA A 1 82 ? -13.048 3.705 12.374 1.00 90.19 82 ALA A N 1
ATOM 664 C CA . ALA A 1 82 ? -14.479 3.522 12.560 1.00 90.19 82 ALA A CA 1
ATOM 665 C C . ALA A 1 82 ? -15.052 2.568 11.498 1.00 90.19 82 ALA A C 1
ATOM 667 O O . ALA A 1 82 ? -14.980 2.832 10.300 1.00 90.19 82 ALA A O 1
ATOM 668 N N . VAL A 1 83 ? -15.687 1.475 11.927 1.00 89.62 83 VAL A N 1
ATOM 669 C CA . VAL A 1 83 ? -16.282 0.462 11.027 1.00 89.62 83 VAL A CA 1
ATOM 670 C C . VAL A 1 83 ? -17.531 0.976 10.292 1.00 89.62 83 VAL A C 1
ATOM 672 O O . VAL A 1 83 ? -17.953 0.395 9.298 1.00 89.62 83 VAL A O 1
ATOM 675 N N . HIS A 1 84 ? -18.132 2.068 10.765 1.00 90.31 84 HIS A N 1
ATOM 676 C CA . HIS A 1 84 ? -19.358 2.650 10.205 1.00 90.31 84 HIS A CA 1
ATOM 677 C C . HIS A 1 84 ? -19.116 3.854 9.291 1.00 90.31 84 HIS A C 1
ATOM 679 O O . HIS A 1 84 ? -20.081 4.489 8.880 1.00 90.31 84 HIS A O 1
ATOM 685 N N . ARG A 1 85 ? -17.855 4.192 9.001 1.00 92.00 85 ARG A N 1
ATOM 686 C CA . ARG A 1 85 ? -17.500 5.344 8.168 1.00 92.00 85 ARG A CA 1
ATOM 687 C C . ARG A 1 85 ? -16.602 4.918 7.028 1.00 92.00 85 ARG A C 1
ATOM 689 O O . ARG A 1 85 ? -15.732 4.066 7.201 1.00 92.00 85 ARG A O 1
ATOM 696 N N . ASP A 1 86 ? -16.789 5.554 5.886 1.00 94.06 86 ASP A N 1
ATOM 697 C CA . ASP A 1 86 ? -16.047 5.232 4.676 1.00 94.06 86 ASP A CA 1
ATOM 698 C C . ASP A 1 86 ? -14.544 5.492 4.828 1.00 94.06 86 ASP A C 1
ATOM 700 O O . ASP A 1 86 ? -14.111 6.417 5.523 1.00 94.06 86 ASP A O 1
ATOM 704 N N . LEU A 1 87 ? -13.745 4.662 4.157 1.00 93.50 87 LEU A N 1
ATOM 705 C CA . LEU A 1 87 ? -12.296 4.830 4.072 1.00 93.50 87 LEU A CA 1
ATOM 706 C C . LEU A 1 87 ? -11.933 5.368 2.696 1.00 93.50 87 LEU A C 1
ATOM 708 O O . LEU A 1 87 ? -12.328 4.801 1.678 1.00 93.50 87 LEU A O 1
ATOM 712 N N . ILE A 1 88 ? -11.144 6.435 2.665 1.00 94.94 88 ILE A N 1
ATOM 713 C CA . ILE A 1 88 ? -10.708 7.087 1.431 1.00 94.94 88 ILE A CA 1
ATOM 714 C C . ILE A 1 88 ? -9.230 6.775 1.231 1.00 94.94 88 ILE A C 1
ATOM 716 O O . ILE A 1 88 ? -8.372 7.285 1.952 1.00 94.94 88 ILE A O 1
ATOM 720 N N . LEU A 1 89 ? -8.939 5.928 0.251 1.00 93.44 89 LEU A N 1
ATOM 721 C CA . LEU A 1 89 ? -7.590 5.599 -0.186 1.00 93.44 89 LEU A CA 1
ATOM 722 C C . LEU A 1 89 ? -7.180 6.601 -1.258 1.00 93.44 89 LEU A C 1
ATOM 724 O O . LEU A 1 89 ? -7.889 6.798 -2.243 1.00 93.44 89 LEU A O 1
ATOM 728 N N . ASP A 1 90 ? -6.020 7.215 -1.090 1.00 92.06 90 ASP A N 1
ATOM 729 C CA . ASP A 1 90 ? -5.458 8.127 -2.074 1.00 92.06 90 ASP A CA 1
ATOM 730 C C . ASP A 1 90 ? -3.976 7.840 -2.280 1.00 92.06 90 ASP A C 1
ATOM 732 O O . ASP A 1 90 ? -3.287 7.334 -1.387 1.00 92.06 90 ASP A O 1
ATOM 736 N N . GLY A 1 91 ? -3.471 8.093 -3.484 1.00 84.62 91 GLY A N 1
ATOM 737 C CA . GLY A 1 91 ? -2.074 7.790 -3.729 1.00 84.62 91 GLY A CA 1
ATOM 738 C C . GLY A 1 91 ? -1.546 8.152 -5.100 1.00 84.62 91 GLY A C 1
ATOM 739 O O . GLY A 1 91 ? -2.275 8.340 -6.072 1.00 84.62 91 GLY A O 1
ATOM 740 N N . HIS A 1 92 ? -0.220 8.230 -5.125 1.00 78.62 92 HIS A N 1
ATOM 741 C CA . HIS A 1 92 ? 0.595 8.256 -6.329 1.00 78.62 92 HIS A CA 1
ATOM 742 C C . HIS A 1 92 ? 1.750 7.251 -6.163 1.00 78.62 92 HIS A C 1
ATOM 744 O O . HIS A 1 92 ? 1.660 6.125 -6.627 1.00 78.62 92 HIS A O 1
ATOM 750 N N . THR A 1 93 ? 2.810 7.639 -5.449 1.00 74.62 93 THR A N 1
ATOM 751 C CA . THR A 1 93 ? 3.938 6.777 -5.038 1.00 74.62 93 THR A CA 1
ATOM 752 C C . THR A 1 93 ? 3.848 6.421 -3.566 1.00 74.62 93 THR A C 1
ATOM 754 O O . THR A 1 93 ? 4.179 5.318 -3.151 1.00 74.62 93 THR A O 1
ATOM 757 N N . THR A 1 94 ? 3.390 7.377 -2.762 1.00 83.75 94 THR A N 1
ATOM 758 C CA . THR A 1 94 ? 2.982 7.152 -1.381 1.00 83.75 94 THR A CA 1
ATOM 759 C C . THR A 1 94 ? 1.471 7.033 -1.343 1.00 83.75 94 THR A C 1
ATOM 761 O O . THR A 1 94 ? 0.777 7.819 -1.992 1.00 83.75 94 THR A O 1
ATOM 764 N N . MET A 1 95 ? 0.982 6.083 -0.559 1.00 90.19 95 MET A N 1
ATOM 765 C CA . MET A 1 95 ? -0.440 5.853 -0.366 1.00 90.19 95 MET A CA 1
ATOM 766 C C . MET A 1 95 ? -0.855 6.278 1.026 1.00 90.19 95 MET A C 1
ATOM 768 O O . MET A 1 95 ? -0.105 6.116 1.995 1.00 90.19 95 MET A O 1
ATOM 772 N N . ARG A 1 96 ? -2.049 6.846 1.120 1.00 92.94 96 ARG A N 1
ATOM 773 C CA . ARG A 1 96 ? -2.623 7.307 2.375 1.00 92.94 96 ARG A CA 1
ATOM 774 C C . ARG A 1 96 ? -4.063 6.855 2.473 1.00 92.94 96 ARG A C 1
ATOM 776 O O . ARG A 1 96 ? -4.744 6.672 1.467 1.00 92.94 96 ARG A O 1
ATOM 783 N N . ILE A 1 97 ? -4.498 6.681 3.709 1.00 94.06 97 ILE A N 1
ATOM 784 C CA . ILE A 1 97 ? -5.887 6.409 4.040 1.00 94.06 97 ILE A CA 1
ATOM 785 C C . ILE A 1 97 ? -6.379 7.545 4.905 1.00 94.06 97 ILE A C 1
ATOM 787 O O . ILE A 1 97 ? -5.727 7.915 5.884 1.00 94.06 97 ILE A O 1
ATOM 791 N N . TYR A 1 98 ? -7.543 8.053 4.544 1.00 94.75 98 TYR A N 1
ATOM 792 C CA . TYR A 1 98 ? -8.268 9.054 5.290 1.00 94.75 98 TYR A CA 1
ATOM 793 C C . TYR A 1 98 ? -9.625 8.518 5.727 1.00 94.75 98 TYR A C 1
ATOM 795 O O . TYR A 1 98 ? -10.199 7.643 5.074 1.00 94.75 98 TYR A O 1
ATOM 803 N N . GLN A 1 99 ? -10.141 9.066 6.818 1.00 94.50 99 GLN A N 1
ATOM 804 C CA . GLN A 1 99 ? -11.487 8.794 7.299 1.00 94.50 99 GLN A CA 1
ATOM 805 C C . GLN A 1 99 ? -12.071 10.065 7.915 1.00 94.50 99 GLN A C 1
ATOM 807 O O . GLN A 1 99 ? -11.353 10.845 8.541 1.00 94.50 99 GLN A O 1
ATOM 812 N N . TYR A 1 100 ? -13.371 10.281 7.730 1.00 93.50 100 TYR A N 1
ATOM 813 C CA . TYR A 1 100 ? -14.069 11.371 8.401 1.00 93.50 100 TYR A CA 1
ATOM 814 C C . TYR A 1 100 ? -14.271 11.057 9.885 1.00 93.50 100 TYR A C 1
ATOM 816 O O . TYR A 1 100 ? -14.703 9.959 10.251 1.00 93.50 100 TYR A O 1
ATOM 824 N N . ASN A 1 101 ? -13.978 12.025 10.745 1.00 89.94 101 ASN A N 1
ATOM 825 C CA . ASN A 1 101 ? -14.272 11.931 12.168 1.00 89.94 101 ASN A CA 1
ATOM 826 C C . ASN A 1 101 ? -15.706 12.390 12.488 1.00 89.94 101 ASN A C 1
ATOM 828 O O . ASN A 1 101 ? -16.480 12.728 11.593 1.00 89.94 101 ASN A O 1
ATOM 832 N N . GLU A 1 102 ? -16.085 12.368 13.769 1.00 87.62 102 GLU A N 1
ATOM 833 C CA . GLU A 1 102 ? -17.458 12.701 14.191 1.00 87.62 102 GLU A CA 1
ATOM 834 C C . GLU A 1 102 ? -17.810 14.173 13.938 1.00 87.62 102 GLU A C 1
ATOM 836 O O . GLU A 1 102 ? -18.975 14.518 13.759 1.00 87.62 102 GLU A O 1
ATOM 841 N N . GLU A 1 103 ? -16.794 15.033 13.898 1.00 89.50 103 GLU A N 1
ATOM 842 C CA . GLU A 1 103 ? -16.910 16.469 13.650 1.00 89.50 103 GLU A CA 1
ATOM 843 C C . GLU A 1 103 ? -16.954 16.797 12.146 1.00 89.50 103 GLU A C 1
ATOM 845 O O . GLU A 1 103 ? -17.113 17.957 11.768 1.00 89.50 103 GLU A O 1
ATOM 850 N N . GLY A 1 104 ? -16.811 15.788 11.277 1.00 88.62 104 GLY A N 1
ATOM 851 C CA . GLY A 1 104 ? -16.770 15.944 9.822 1.00 88.62 104 GLY A CA 1
ATOM 852 C C . GLY A 1 104 ? -15.404 16.358 9.267 1.00 88.62 104 GLY A C 1
ATOM 853 O O . GLY A 1 104 ? -15.296 16.661 8.077 1.00 88.62 104 GLY A O 1
ATOM 854 N N . ASN A 1 105 ? -14.349 16.354 10.086 1.00 92.50 105 ASN A N 1
ATOM 855 C CA . ASN A 1 105 ? -12.985 16.612 9.631 1.00 92.50 105 ASN A CA 1
ATOM 856 C C . ASN A 1 105 ? -12.368 15.344 9.027 1.00 92.50 105 ASN A C 1
ATOM 858 O O . ASN A 1 105 ? -12.639 14.228 9.468 1.00 92.50 105 ASN A O 1
ATOM 862 N N . LEU A 1 106 ? -11.541 15.523 7.994 1.00 93.25 106 LEU A N 1
ATOM 863 C CA . LEU A 1 106 ? -10.867 14.425 7.308 1.00 93.25 106 LEU A CA 1
ATOM 864 C C . LEU A 1 106 ? -9.525 14.129 7.982 1.00 93.25 106 LEU A C 1
ATOM 866 O O . LEU A 1 106 ? -8.541 14.839 7.761 1.00 93.25 106 LEU A O 1
ATOM 870 N N . ASP A 1 107 ? -9.478 13.054 8.758 1.00 93.62 107 ASP A N 1
ATOM 871 C CA . ASP A 1 107 ? -8.279 12.653 9.480 1.00 93.62 107 ASP A CA 1
ATOM 872 C C . ASP A 1 107 ? -7.460 11.658 8.651 1.00 93.62 107 ASP A C 1
ATOM 874 O O . ASP A 1 107 ? -7.990 10.729 8.035 1.00 93.62 107 ASP A O 1
ATOM 878 N N . GLN A 1 108 ? -6.137 11.840 8.628 1.00 94.25 108 GLN A N 1
ATOM 879 C CA . GLN A 1 108 ? -5.233 10.860 8.027 1.00 94.25 108 GLN A CA 1
ATOM 880 C C . GLN A 1 108 ? -5.050 9.702 9.006 1.00 94.25 108 GLN A C 1
ATOM 882 O O . GLN A 1 108 ? -4.550 9.897 10.110 1.00 94.25 108 GLN A O 1
ATOM 887 N N . MET A 1 109 ? -5.443 8.503 8.597 1.00 93.62 109 MET A N 1
ATOM 888 C CA . MET A 1 109 ? -5.360 7.300 9.423 1.00 93.62 109 MET A CA 1
ATOM 889 C C . MET A 1 109 ? -4.013 6.600 9.253 1.00 93.62 109 MET A C 1
ATOM 891 O O . MET A 1 109 ? -3.370 6.203 10.226 1.00 93.62 109 MET A O 1
ATOM 895 N N . LEU A 1 110 ? -3.592 6.446 7.997 1.00 93.56 110 LEU A N 1
ATOM 896 C CA . LEU A 1 110 ? -2.424 5.659 7.623 1.00 93.56 110 LEU A CA 1
ATOM 897 C C . LEU A 1 110 ? -1.677 6.310 6.463 1.00 93.56 110 LEU A C 1
ATOM 899 O O . LEU A 1 110 ? -2.278 6.876 5.549 1.00 93.56 110 LEU A O 1
ATOM 903 N N . LYS A 1 111 ? -0.355 6.151 6.469 1.00 92.25 111 LYS A N 1
ATOM 904 C CA . LYS A 1 111 ? 0.539 6.424 5.343 1.00 92.25 111 LYS A CA 1
ATOM 905 C C . LYS A 1 111 ? 1.436 5.213 5.119 1.00 92.25 111 LYS A C 1
ATOM 907 O O . LYS A 1 111 ? 2.075 4.748 6.057 1.00 92.25 111 LYS A O 1
ATOM 912 N N . ALA A 1 112 ? 1.514 4.726 3.888 1.00 90.88 112 ALA A N 1
ATOM 913 C CA . ALA A 1 112 ? 2.347 3.587 3.529 1.00 90.88 112 ALA A CA 1
ATOM 914 C C . ALA A 1 112 ? 3.094 3.816 2.213 1.00 90.88 112 ALA A C 1
ATOM 916 O O . ALA A 1 112 ? 2.652 4.567 1.336 1.00 90.88 112 ALA A O 1
ATOM 917 N N . LYS A 1 113 ? 4.242 3.149 2.091 1.00 88.44 113 LYS A N 1
ATOM 918 C CA . LYS A 1 113 ? 5.064 3.113 0.880 1.00 88.44 113 LYS A CA 1
ATOM 919 C C . LYS A 1 113 ? 5.241 1.660 0.449 1.00 88.44 113 LYS A C 1
ATOM 921 O O . LYS A 1 113 ? 5.683 0.824 1.238 1.00 88.44 113 LYS A O 1
ATOM 926 N N . PHE A 1 114 ? 4.882 1.382 -0.798 1.00 88.25 114 PHE A N 1
ATOM 927 C CA . PHE A 1 114 ? 5.011 0.072 -1.422 1.00 88.25 114 PHE A CA 1
ATOM 928 C C . PHE A 1 114 ? 6.041 0.164 -2.541 1.00 88.25 114 PHE A C 1
ATOM 930 O O . PHE A 1 114 ? 6.018 1.099 -3.343 1.00 88.25 114 PHE A O 1
ATOM 937 N N . VAL A 1 115 ? 6.940 -0.814 -2.605 1.00 89.19 115 VAL A N 1
ATOM 938 C CA . VAL A 1 115 ? 7.865 -0.962 -3.725 1.00 89.19 115 VAL A CA 1
ATOM 939 C C . VAL A 1 115 ? 7.403 -2.107 -4.597 1.00 89.19 115 VAL A C 1
ATOM 941 O O . VAL A 1 115 ? 7.431 -3.272 -4.202 1.00 89.19 115 VAL A O 1
ATOM 944 N N . MET A 1 116 ? 7.014 -1.738 -5.809 1.00 91.06 116 MET A N 1
ATOM 945 C CA . MET A 1 116 ? 6.506 -2.642 -6.826 1.00 91.06 116 MET A CA 1
ATOM 946 C C . MET A 1 116 ? 7.588 -2.915 -7.867 1.00 91.06 116 MET A C 1
ATOM 948 O O . MET A 1 116 ? 8.405 -2.050 -8.186 1.00 91.06 116 MET A O 1
ATOM 952 N N . VAL A 1 117 ? 7.589 -4.125 -8.416 1.00 91.94 117 VAL A N 1
ATOM 953 C CA . VAL A 1 117 ? 8.559 -4.569 -9.418 1.00 91.94 117 VAL A CA 1
ATOM 954 C C . VAL A 1 117 ? 7.813 -5.046 -10.654 1.00 91.94 117 VAL A C 1
ATOM 956 O O . VAL A 1 117 ? 6.918 -5.882 -10.571 1.00 91.94 117 VAL A O 1
ATOM 959 N N . SER A 1 118 ? 8.210 -4.532 -11.815 1.00 92.44 118 SER A N 1
ATOM 960 C CA . SER A 1 118 ? 7.694 -4.979 -13.108 1.00 92.44 118 SER A CA 1
ATOM 961 C C . SER A 1 118 ? 8.504 -6.177 -13.609 1.00 92.44 118 SER A C 1
ATOM 963 O O . SER A 1 118 ? 9.734 -6.117 -13.668 1.00 92.44 118 SER A O 1
ATOM 965 N N . ARG A 1 119 ? 7.835 -7.277 -13.957 1.00 92.31 119 ARG A N 1
ATOM 966 C CA . ARG A 1 119 ? 8.427 -8.537 -14.430 1.00 92.31 119 ARG A CA 1
ATOM 967 C C . ARG A 1 119 ? 7.904 -8.914 -15.810 1.00 92.31 119 ARG A C 1
ATOM 969 O O . ARG A 1 119 ? 6.772 -8.588 -16.179 1.00 92.31 119 ARG A O 1
ATOM 976 N N . HIS A 1 120 ? 8.723 -9.643 -16.562 1.00 90.00 120 HIS A N 1
ATOM 977 C CA . HIS A 1 120 ? 8.333 -10.156 -17.867 1.00 90.00 120 HIS A CA 1
ATOM 978 C C . HIS A 1 120 ? 7.300 -11.287 -17.716 1.00 90.00 120 HIS A C 1
ATOM 980 O O . HIS A 1 120 ? 7.525 -12.221 -16.948 1.00 90.00 120 HIS A O 1
ATOM 986 N N . PRO A 1 121 ? 6.182 -11.273 -18.466 1.00 88.75 121 PRO A N 1
ATOM 987 C CA . PRO A 1 121 ? 5.075 -12.205 -18.241 1.00 88.75 121 PRO A CA 1
ATOM 988 C C . PRO A 1 121 ? 5.419 -13.656 -18.590 1.00 88.75 121 PRO A C 1
ATOM 990 O O . PRO A 1 121 ? 4.848 -14.577 -18.021 1.00 88.75 121 PRO A O 1
ATOM 993 N N . LYS A 1 122 ? 6.354 -13.870 -19.526 1.00 88.44 122 LYS A N 1
ATOM 994 C CA . LYS A 1 122 ? 6.822 -15.215 -19.906 1.00 88.44 122 LYS A CA 1
ATOM 995 C C . LYS A 1 122 ? 8.056 -15.667 -19.128 1.00 88.44 122 LYS A C 1
ATOM 997 O O . LYS A 1 122 ? 8.336 -16.854 -19.074 1.00 88.44 122 LYS A O 1
ATOM 1002 N N . GLU A 1 123 ? 8.809 -14.722 -18.572 1.00 89.69 123 GLU A N 1
ATOM 1003 C CA . GLU A 1 123 ? 10.087 -14.973 -17.901 1.00 89.69 123 GLU A CA 1
ATOM 1004 C C . GLU A 1 123 ? 10.085 -14.200 -16.583 1.00 89.69 123 GLU A C 1
ATOM 1006 O O . GLU A 1 123 ? 10.657 -13.117 -16.488 1.00 89.69 123 GLU A O 1
ATOM 1011 N N . ILE A 1 124 ? 9.385 -14.729 -15.579 1.00 83.06 124 ILE A N 1
ATOM 1012 C CA . ILE A 1 124 ? 9.042 -13.977 -14.361 1.00 83.06 124 ILE A CA 1
ATOM 1013 C C . ILE A 1 124 ? 10.265 -13.525 -13.546 1.00 83.06 124 ILE A C 1
ATOM 1015 O O . ILE A 1 124 ? 10.197 -12.553 -12.798 1.00 83.06 124 ILE A O 1
ATOM 1019 N N . GLU A 1 125 ? 11.409 -14.184 -13.730 1.00 87.06 125 GLU A N 1
ATOM 1020 C CA . GLU A 1 125 ? 12.683 -13.809 -13.112 1.00 87.06 125 GLU A CA 1
ATOM 1021 C C . GLU A 1 125 ? 13.287 -12.535 -13.720 1.00 87.06 125 GLU A C 1
ATOM 1023 O O . GLU A 1 125 ? 14.056 -11.837 -13.057 1.00 87.06 125 GLU A O 1
ATOM 1028 N N . LYS A 1 126 ? 12.916 -12.172 -14.953 1.00 89.81 126 LYS A N 1
ATOM 1029 C CA . LYS A 1 126 ? 13.439 -10.980 -15.626 1.00 89.81 126 LYS A CA 1
ATOM 1030 C C . LYS A 1 126 ? 12.630 -9.743 -15.257 1.00 89.81 126 LYS A C 1
ATOM 1032 O O . LYS A 1 126 ? 11.418 -9.682 -15.460 1.00 89.81 126 LYS A O 1
ATOM 1037 N N . THR A 1 127 ? 13.324 -8.731 -14.748 1.00 89.69 127 THR A N 1
ATOM 1038 C CA . THR A 1 127 ? 12.754 -7.403 -14.499 1.00 89.69 127 THR A CA 1
ATOM 1039 C C . THR A 1 127 ? 12.542 -6.661 -15.817 1.00 89.69 127 THR A C 1
ATOM 1041 O O . THR A 1 127 ? 13.394 -6.695 -16.705 1.00 89.69 127 THR A O 1
ATOM 1044 N N . MET A 1 128 ? 11.410 -5.975 -15.940 1.00 89.38 128 MET A N 1
ATOM 1045 C CA . MET A 1 128 ? 11.108 -5.071 -17.046 1.00 89.38 128 MET A CA 1
ATOM 1046 C C . MET A 1 128 ? 11.306 -3.620 -16.620 1.00 89.38 128 MET A C 1
ATOM 1048 O O . MET A 1 128 ? 10.962 -3.233 -15.504 1.00 89.38 128 MET A O 1
ATOM 1052 N N . ALA A 1 129 ? 11.827 -2.804 -17.534 1.00 87.25 129 ALA A N 1
ATOM 1053 C CA . ALA A 1 129 ? 11.948 -1.373 -17.306 1.00 87.25 129 ALA A CA 1
ATOM 1054 C C . ALA A 1 129 ? 10.561 -0.721 -17.168 1.00 87.25 129 ALA A C 1
ATOM 1056 O O . ALA A 1 129 ? 9.614 -1.049 -17.894 1.00 87.25 129 ALA A O 1
ATOM 1057 N N . VAL A 1 130 ? 10.464 0.211 -16.225 1.00 87.25 130 VAL A N 1
ATOM 1058 C CA . VAL A 1 130 ? 9.308 1.089 -16.031 1.00 87.25 130 VAL A CA 1
ATOM 1059 C C . VAL A 1 130 ? 9.626 2.464 -16.604 1.00 87.25 130 VAL A C 1
ATOM 1061 O O . VAL A 1 130 ? 10.794 2.857 -16.664 1.00 87.25 130 VAL A O 1
ATOM 1064 N N . HIS A 1 131 ? 8.598 3.196 -17.025 1.00 85.38 131 HIS A N 1
ATOM 1065 C CA . HIS A 1 131 ? 8.777 4.579 -17.458 1.00 85.38 131 HIS A CA 1
ATOM 1066 C C . HIS A 1 131 ? 9.414 5.428 -16.335 1.00 85.38 131 HIS A C 1
ATOM 1068 O O . HIS A 1 131 ? 9.086 5.240 -15.164 1.00 85.38 131 HIS A O 1
ATOM 1074 N N . PRO A 1 132 ? 10.352 6.341 -16.636 1.00 84.56 132 PRO A N 1
ATOM 1075 C CA . PRO A 1 132 ? 10.900 7.229 -15.617 1.00 84.56 132 PRO A CA 1
ATOM 1076 C C . PRO A 1 132 ? 9.839 8.197 -15.084 1.00 84.56 132 PRO A C 1
ATOM 1078 O O . PRO A 1 132 ? 9.059 8.757 -15.854 1.00 84.56 132 PRO A O 1
ATOM 1081 N N . LEU A 1 133 ? 9.850 8.452 -13.773 1.00 83.19 133 LEU A N 1
ATOM 1082 C CA . LEU A 1 133 ? 8.978 9.457 -13.168 1.00 83.19 133 LEU A CA 1
ATOM 1083 C C . LEU A 1 133 ? 9.422 10.863 -13.583 1.00 83.19 133 LEU A C 1
ATOM 1085 O O . LEU A 1 133 ? 10.572 11.247 -13.374 1.00 83.19 133 LEU A O 1
ATOM 1089 N N . VAL A 1 134 ? 8.488 11.654 -14.112 1.00 82.25 134 VAL A N 1
ATOM 1090 C CA . VAL A 1 134 ? 8.702 13.075 -14.413 1.00 82.25 134 VAL A CA 1
ATOM 1091 C C . VAL A 1 134 ? 8.045 13.923 -13.322 1.00 82.25 134 VAL A C 1
ATOM 1093 O O . VAL A 1 134 ? 6.838 13.838 -13.081 1.00 82.25 134 VAL A O 1
ATOM 1096 N N . TYR A 1 135 ? 8.846 14.758 -12.662 1.00 81.19 135 TYR A N 1
ATOM 1097 C CA . TYR A 1 135 ? 8.437 15.617 -11.546 1.00 81.19 135 TYR A CA 1
ATOM 1098 C C . TYR A 1 135 ? 8.581 17.105 -11.919 1.00 81.19 135 TYR A C 1
ATOM 1100 O O . TYR A 1 135 ? 9.546 17.761 -11.536 1.00 81.19 135 TYR A O 1
ATOM 1108 N N . PRO A 1 136 ? 7.637 17.678 -12.687 1.00 80.25 136 PRO A N 1
ATOM 1109 C CA . PRO A 1 136 ? 7.725 19.066 -13.145 1.00 80.25 136 PRO A CA 1
ATOM 1110 C C . PRO A 1 136 ? 7.662 20.111 -12.021 1.00 80.25 136 PRO A C 1
ATOM 1112 O O . PRO A 1 136 ? 8.014 21.266 -12.250 1.00 80.25 136 PRO A O 1
ATOM 1115 N N . THR A 1 137 ? 7.193 19.750 -10.820 1.00 86.50 137 THR A N 1
ATOM 1116 C CA . THR A 1 137 ? 7.032 20.703 -9.711 1.00 86.50 137 THR A CA 1
ATOM 1117 C C . THR A 1 137 ? 8.061 20.488 -8.595 1.00 86.50 137 THR A C 1
ATOM 1119 O O . THR A 1 137 ? 8.426 19.346 -8.309 1.00 86.50 137 THR A O 1
ATOM 1122 N N . PRO A 1 138 ? 8.469 21.551 -7.868 1.00 88.12 138 PRO A N 1
ATOM 1123 C CA . PRO A 1 138 ? 9.385 21.422 -6.730 1.00 88.12 138 PRO A CA 1
ATOM 1124 C C . PRO A 1 138 ? 8.867 20.485 -5.631 1.00 88.12 138 PRO A C 1
ATOM 1126 O O . PRO A 1 138 ? 9.640 19.768 -5.003 1.00 88.12 138 PRO A O 1
ATOM 1129 N N . LYS A 1 139 ? 7.545 20.459 -5.414 1.00 84.50 139 LYS A N 1
ATOM 1130 C CA . LYS A 1 139 ? 6.908 19.574 -4.432 1.00 84.50 139 LYS A CA 1
ATOM 1131 C C . LYS A 1 139 ? 7.049 18.101 -4.821 1.00 84.50 139 LYS A C 1
ATOM 1133 O O . LYS A 1 139 ? 7.331 17.271 -3.965 1.00 84.50 139 LYS A O 1
ATOM 1138 N N . GLU A 1 140 ? 6.866 17.778 -6.097 1.00 83.00 140 GLU A N 1
ATOM 1139 C CA . GLU A 1 140 ? 7.042 16.414 -6.605 1.00 83.00 140 GLU A CA 1
ATOM 1140 C C . GLU A 1 140 ? 8.515 15.998 -6.589 1.00 83.00 140 GLU A C 1
ATOM 1142 O O . GLU A 1 140 ? 8.820 14.882 -6.179 1.00 83.00 140 GLU A O 1
ATOM 1147 N N . ALA A 1 141 ? 9.430 16.912 -6.930 1.00 86.62 141 ALA A N 1
ATOM 1148 C CA . ALA A 1 141 ? 10.869 16.675 -6.819 1.00 86.62 141 ALA A CA 1
ATOM 1149 C C . ALA A 1 141 ? 11.285 16.376 -5.367 1.00 86.62 141 ALA A C 1
ATOM 1151 O O . ALA A 1 141 ? 12.066 15.464 -5.111 1.00 86.62 141 ALA A O 1
ATOM 1152 N N . PHE A 1 142 ? 10.715 17.099 -4.400 1.00 87.31 142 PHE A N 1
ATOM 1153 C CA . PHE A 1 142 ? 10.943 16.850 -2.977 1.00 87.31 142 PHE A CA 1
ATOM 1154 C C . PHE A 1 142 ? 10.450 15.465 -2.529 1.00 87.31 142 PHE A C 1
ATOM 1156 O O . PHE A 1 142 ? 11.125 14.797 -1.748 1.00 87.31 142 PHE A O 1
ATOM 1163 N N . ILE A 1 143 ? 9.294 15.013 -3.026 1.00 83.44 143 ILE A N 1
ATOM 1164 C CA . ILE A 1 143 ? 8.774 13.664 -2.747 1.00 83.44 143 ILE A CA 1
ATOM 1165 C C . ILE A 1 143 ? 9.672 12.598 -3.385 1.00 83.44 143 ILE A C 1
ATOM 1167 O O . ILE A 1 143 ? 9.964 11.589 -2.749 1.00 83.44 143 ILE A O 1
ATOM 1171 N N . PHE A 1 144 ? 10.131 12.823 -4.617 1.00 85.50 144 PHE A N 1
ATOM 1172 C CA . PHE A 1 144 ? 11.049 11.914 -5.298 1.00 85.50 144 PHE A CA 1
ATOM 1173 C C . PHE A 1 144 ? 12.366 11.760 -4.529 1.00 85.50 144 PHE A C 1
ATOM 1175 O O . PHE A 1 144 ? 12.795 10.639 -4.269 1.00 85.50 144 PHE A O 1
ATOM 1182 N N . ASN A 1 145 ? 12.964 12.874 -4.098 1.00 88.31 145 ASN A N 1
ATOM 1183 C CA . ASN A 1 145 ? 14.208 12.860 -3.329 1.00 88.31 145 ASN A CA 1
ATOM 1184 C C . ASN A 1 145 ? 14.044 12.145 -1.980 1.00 88.31 145 ASN A C 1
ATOM 1186 O O . ASN A 1 145 ? 14.900 11.344 -1.626 1.00 88.31 145 ASN A O 1
ATOM 1190 N N . GLN A 1 146 ? 12.916 12.336 -1.285 1.00 86.25 146 GLN A N 1
ATOM 1191 C CA . GLN A 1 146 ? 12.604 11.533 -0.094 1.00 86.25 146 GLN A CA 1
ATOM 1192 C C . GLN A 1 146 ? 12.587 10.030 -0.396 1.00 86.25 146 GLN A C 1
ATOM 1194 O O . GLN A 1 146 ? 13.075 9.249 0.410 1.00 86.25 146 GLN A O 1
ATOM 1199 N N . GLY A 1 147 ? 12.057 9.625 -1.554 1.00 83.81 147 GLY A N 1
ATOM 1200 C CA . GLY A 1 147 ? 12.079 8.228 -1.993 1.00 83.81 147 GLY A CA 1
ATOM 1201 C C . GLY A 1 147 ? 13.496 7.675 -2.171 1.00 83.81 147 GLY A C 1
ATOM 1202 O O . GLY A 1 147 ? 13.754 6.521 -1.840 1.00 83.81 147 GLY A O 1
ATOM 1203 N N . VAL A 1 148 ? 14.431 8.496 -2.657 1.00 85.44 148 VAL A N 1
ATOM 1204 C CA . VAL A 1 148 ? 15.853 8.124 -2.751 1.00 85.44 148 VAL A CA 1
ATOM 1205 C C . VAL A 1 148 ? 16.451 7.924 -1.358 1.00 85.44 148 VAL A C 1
ATOM 1207 O O . VAL A 1 148 ? 17.147 6.933 -1.130 1.00 85.44 148 VAL A O 1
ATOM 1210 N N . ASP A 1 149 ? 16.134 8.817 -0.420 1.00 87.06 149 ASP A N 1
ATOM 1211 C CA . ASP A 1 149 ? 16.573 8.699 0.972 1.00 87.06 149 ASP A CA 1
ATOM 1212 C C . ASP A 1 149 ? 15.996 7.438 1.641 1.00 87.06 149 ASP A C 1
ATOM 1214 O O . ASP A 1 149 ? 16.714 6.736 2.353 1.00 87.06 149 ASP A O 1
ATOM 1218 N N . ASP A 1 150 ? 14.733 7.089 1.365 1.00 83.81 150 ASP A N 1
ATOM 1219 C CA . ASP A 1 150 ? 14.106 5.866 1.887 1.00 83.81 150 ASP A CA 1
ATOM 1220 C C . ASP A 1 150 ? 14.832 4.598 1.409 1.00 83.81 150 ASP A C 1
ATOM 1222 O O . ASP A 1 150 ? 15.030 3.665 2.187 1.00 83.81 150 ASP A O 1
ATOM 1226 N N . ILE A 1 151 ? 15.257 4.558 0.140 1.00 83.69 151 ILE A N 1
ATOM 1227 C CA . ILE A 1 151 ? 16.021 3.428 -0.414 1.00 83.69 151 ILE A CA 1
ATOM 1228 C C . ILE A 1 151 ? 17.358 3.280 0.322 1.00 83.69 151 ILE A C 1
ATOM 1230 O O . ILE A 1 151 ? 17.765 2.162 0.656 1.00 83.69 151 ILE A O 1
ATOM 1234 N N . LEU A 1 152 ? 18.03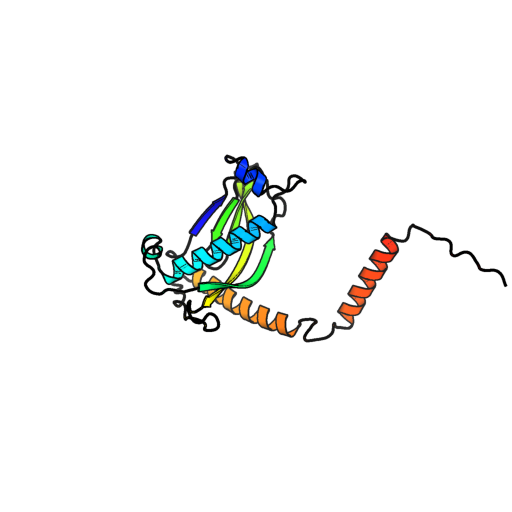7 4.399 0.591 1.00 86.25 152 LEU A N 1
ATOM 1235 C CA . LEU A 1 152 ? 19.296 4.403 1.333 1.00 86.25 152 LEU A CA 1
ATOM 1236 C C . LEU A 1 152 ? 19.093 3.920 2.774 1.00 86.25 152 LEU A C 1
ATOM 1238 O O . LEU A 1 152 ? 19.849 3.070 3.253 1.00 86.25 152 LEU A O 1
ATOM 1242 N N . GLU A 1 153 ? 18.063 4.420 3.455 1.00 84.31 153 GLU A N 1
ATOM 1243 C CA . GLU A 1 153 ? 17.724 3.982 4.809 1.00 84.31 153 GLU A CA 1
ATOM 1244 C C . GLU A 1 153 ? 17.364 2.496 4.851 1.00 84.31 153 GLU A C 1
ATOM 1246 O O . GLU A 1 153 ? 17.836 1.794 5.748 1.00 84.31 153 GLU A O 1
ATOM 1251 N N . ARG A 1 154 ? 16.634 1.978 3.856 1.00 81.81 154 ARG A N 1
ATOM 1252 C CA . ARG A 1 154 ? 16.354 0.540 3.745 1.00 81.81 154 ARG A CA 1
ATOM 1253 C C . ARG A 1 154 ? 17.644 -0.269 3.649 1.00 81.81 154 ARG A C 1
ATOM 1255 O O . ARG A 1 154 ? 17.844 -1.186 4.438 1.00 81.81 154 ARG A O 1
ATOM 1262 N N . SER A 1 155 ? 18.558 0.112 2.754 1.00 84.06 155 SER A N 1
ATOM 1263 C CA . SER A 1 155 ? 19.854 -0.570 2.621 1.00 84.06 155 SER A CA 1
ATOM 1264 C C . SER A 1 155 ? 20.654 -0.548 3.932 1.00 84.06 155 SER A C 1
ATOM 1266 O O . SER A 1 155 ? 21.273 -1.547 4.306 1.00 84.06 155 SER A O 1
ATOM 1268 N N . ARG A 1 156 ? 20.601 0.566 4.673 1.00 84.25 156 ARG A N 1
ATOM 1269 C CA . ARG A 1 156 ? 21.236 0.695 5.991 1.00 84.25 156 ARG A CA 1
ATOM 1270 C C . ARG A 1 156 ? 20.581 -0.199 7.046 1.00 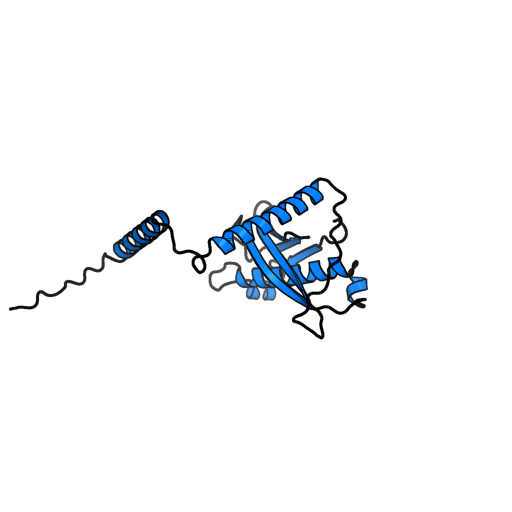84.25 156 ARG A C 1
ATOM 1272 O O . ARG A 1 156 ? 21.290 -0.757 7.885 1.00 84.25 156 ARG A O 1
ATOM 1279 N N . MET A 1 157 ? 19.255 -0.319 7.034 1.00 80.94 157 MET A N 1
ATOM 1280 C CA . MET A 1 157 ? 18.508 -1.204 7.931 1.00 80.94 157 MET A CA 1
ATOM 1281 C C . MET A 1 157 ? 18.799 -2.677 7.635 1.00 80.94 157 MET A C 1
ATOM 1283 O O . MET A 1 157 ? 19.061 -3.429 8.571 1.00 80.94 157 MET A O 1
ATOM 1287 N N . ASP A 1 158 ? 18.856 -3.067 6.360 1.00 81.88 158 ASP A N 1
ATOM 1288 C CA . ASP A 1 158 ? 19.199 -4.431 5.940 1.00 81.88 158 ASP A CA 1
ATOM 1289 C C . ASP A 1 158 ? 20.611 -4.825 6.403 1.00 81.88 158 ASP A C 1
ATOM 1291 O O . ASP A 1 158 ? 20.825 -5.929 6.909 1.00 81.88 158 ASP A O 1
ATOM 1295 N N . ALA A 1 159 ? 21.571 -3.896 6.326 1.00 82.19 159 ALA A N 1
ATOM 1296 C CA . ALA A 1 159 ? 22.928 -4.108 6.836 1.00 82.19 159 ALA A CA 1
ATOM 1297 C C . ALA A 1 159 ? 22.976 -4.305 8.365 1.00 82.19 159 ALA A C 1
ATOM 1299 O O . ALA A 1 159 ? 23.848 -5.011 8.873 1.00 82.19 159 ALA A O 1
ATOM 1300 N N . LYS A 1 160 ? 22.033 -3.703 9.100 1.00 80.94 160 LYS A N 1
ATOM 1301 C CA . LYS A 1 160 ? 21.876 -3.835 10.560 1.00 80.94 160 LYS A CA 1
ATOM 1302 C C . LYS A 1 160 ? 20.933 -4.967 10.976 1.00 80.94 160 LYS A C 1
ATOM 1304 O O . LYS A 1 160 ? 20.627 -5.094 12.158 1.00 80.94 160 LYS A O 1
ATOM 1309 N N . SER A 1 161 ? 20.454 -5.773 10.032 1.00 81.44 161 SER A N 1
ATOM 1310 C CA . SER A 1 161 ? 19.590 -6.913 10.326 1.00 81.44 161 SER A CA 1
ATOM 1311 C C . SER A 1 161 ? 20.265 -7.872 11.310 1.00 81.44 161 SER A C 1
ATOM 1313 O O . SER A 1 161 ? 21.457 -8.150 11.185 1.00 81.44 161 SER A O 1
ATOM 1315 N N . VAL A 1 162 ? 19.495 -8.435 12.248 1.00 78.56 162 VAL A N 1
ATOM 1316 C CA . VAL A 1 162 ? 19.982 -9.429 13.230 1.00 78.56 162 VAL A CA 1
ATOM 1317 C C . VAL A 1 162 ? 20.562 -10.671 12.540 1.00 78.56 162 VAL A C 1
ATOM 1319 O O . VAL A 1 162 ? 21.444 -11.339 13.072 1.00 78.56 162 VAL A O 1
ATOM 1322 N N . PHE A 1 163 ? 20.092 -10.968 11.325 1.00 79.19 163 PHE A N 1
ATOM 1323 C CA . PHE A 1 163 ? 20.621 -12.057 10.503 1.00 79.19 163 PHE A CA 1
ATOM 1324 C C . PHE A 1 163 ? 22.002 -11.745 9.901 1.00 79.19 163 PHE A C 1
ATOM 1326 O O . PHE A 1 163 ? 22.717 -12.668 9.524 1.00 79.19 163 PHE A O 1
ATOM 1333 N N . CYS A 1 164 ? 22.375 -10.465 9.818 1.00 80.12 164 CYS A N 1
ATOM 1334 C CA . CYS A 1 164 ? 23.662 -9.998 9.298 1.00 80.12 164 CYS A CA 1
ATOM 1335 C C . CYS A 1 164 ? 24.652 -9.682 10.426 1.00 80.12 164 CYS A C 1
ATOM 1337 O O . CYS A 1 164 ? 25.829 -10.025 10.324 1.00 80.12 164 CYS A O 1
ATOM 1339 N N . CYS A 1 165 ? 24.187 -9.029 11.495 1.00 82.38 165 CYS A N 1
ATOM 1340 C CA . CYS A 1 165 ? 25.010 -8.595 12.620 1.00 82.38 165 CYS A CA 1
ATOM 1341 C C . CYS A 1 165 ? 24.361 -8.996 13.954 1.00 82.38 165 CYS A C 1
ATOM 1343 O O . CYS A 1 165 ? 23.158 -8.795 14.123 1.00 82.38 165 CYS A O 1
ATOM 1345 N N . PRO A 1 166 ? 25.128 -9.512 14.932 1.00 83.12 166 PRO A N 1
ATOM 1346 C CA . PRO A 1 166 ? 24.588 -9.786 16.257 1.00 83.12 166 PRO A CA 1
ATOM 1347 C C . PRO A 1 166 ? 24.180 -8.480 16.969 1.00 83.12 166 PRO A C 1
ATOM 1349 O O . PRO A 1 166 ? 24.774 -7.432 16.698 1.00 83.12 166 PRO A O 1
ATOM 1352 N N . PRO A 1 167 ? 23.219 -8.534 17.914 1.00 85.56 167 PRO A N 1
ATOM 1353 C CA . PRO A 1 167 ? 22.839 -7.377 18.717 1.00 85.56 167 PRO A CA 1
ATOM 1354 C C . PRO A 1 167 ? 24.025 -6.770 19.473 1.00 85.56 167 PRO A C 1
ATOM 1356 O O . PRO A 1 167 ? 24.959 -7.462 19.889 1.00 85.56 167 PRO A O 1
ATOM 1359 N N . THR A 1 168 ? 23.970 -5.465 19.692 1.00 88.94 168 THR A N 1
ATOM 1360 C CA . THR A 1 168 ? 24.930 -4.730 20.519 1.00 88.94 168 THR A CA 1
ATOM 1361 C C . THR A 1 168 ? 24.726 -5.027 22.009 1.00 88.94 168 THR A C 1
ATOM 1363 O O . THR A 1 168 ? 23.652 -5.446 22.443 1.00 88.94 168 THR A O 1
ATOM 1366 N N . ASN A 1 169 ? 25.743 -4.768 22.841 1.00 91.25 169 ASN A N 1
ATOM 1367 C CA . ASN A 1 169 ? 25.633 -4.945 24.298 1.00 91.25 169 ASN A CA 1
ATOM 1368 C C . ASN A 1 169 ? 24.489 -4.117 24.919 1.00 91.25 169 ASN A C 1
ATOM 1370 O O . ASN A 1 169 ? 23.876 -4.548 25.896 1.00 91.25 169 ASN A O 1
ATOM 1374 N N . GLU A 1 170 ? 24.182 -2.943 24.357 1.00 92.62 170 GLU A N 1
ATOM 1375 C CA . GLU A 1 170 ? 23.060 -2.111 24.806 1.00 92.62 170 GLU A CA 1
ATOM 1376 C C . GLU A 1 170 ? 21.707 -2.759 24.495 1.00 92.62 170 GLU A C 1
ATOM 1378 O O . GLU A 1 170 ? 20.837 -2.817 25.368 1.00 92.62 170 GLU A O 1
ATOM 1383 N N . GLU A 1 171 ? 21.547 -3.305 23.288 1.00 88.69 171 GLU A N 1
ATOM 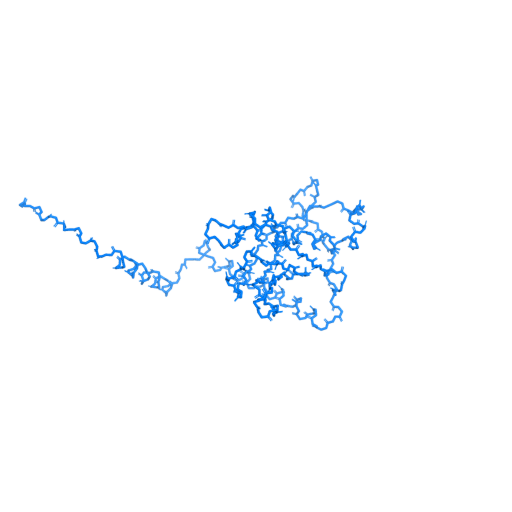1384 C CA . GLU A 1 171 ? 20.344 -4.036 22.879 1.00 88.69 171 GLU A CA 1
ATOM 1385 C C . GLU A 1 171 ? 20.160 -5.309 23.711 1.00 88.69 171 GLU A C 1
ATOM 1387 O O . GLU A 1 171 ? 19.058 -5.557 24.200 1.00 88.69 171 GLU A O 1
ATOM 1392 N N . TYR A 1 172 ? 21.232 -6.068 23.972 1.00 90.50 172 TYR A N 1
ATOM 1393 C CA . TYR A 1 172 ? 21.192 -7.220 24.881 1.00 90.50 172 TYR A CA 1
ATOM 1394 C C . TYR A 1 172 ? 20.708 -6.834 26.279 1.00 90.50 172 TYR A C 1
ATOM 1396 O O . TYR A 1 172 ? 19.840 -7.509 26.839 1.00 90.50 172 TYR A O 1
ATOM 1404 N N . ARG A 1 173 ? 21.229 -5.733 26.837 1.00 93.69 173 ARG A N 1
ATOM 1405 C CA . ARG A 1 173 ? 20.798 -5.240 28.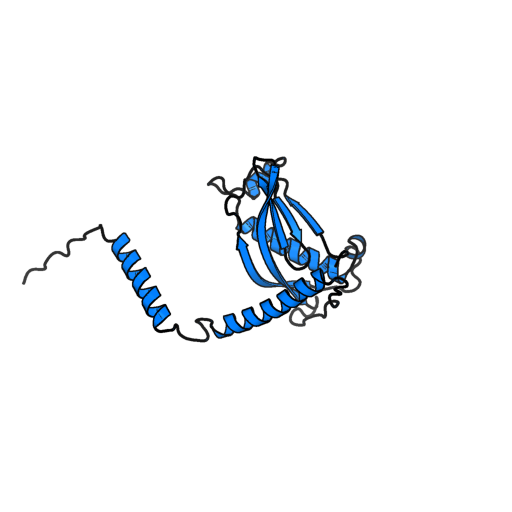151 1.00 93.69 173 ARG A CA 1
ATOM 1406 C C . ARG A 1 173 ? 19.315 -4.875 28.145 1.00 93.69 173 ARG A C 1
ATOM 1408 O O . ARG A 1 173 ? 18.607 -5.233 29.082 1.00 93.69 173 ARG A O 1
ATOM 1415 N N . MET A 1 174 ? 18.841 -4.216 27.089 1.00 92.62 174 MET A N 1
ATOM 1416 C CA . MET A 1 174 ? 17.433 -3.844 26.939 1.00 92.62 174 MET A CA 1
ATOM 1417 C C . MET A 1 174 ? 16.518 -5.072 26.817 1.00 92.62 174 MET A C 1
ATOM 1419 O O . MET A 1 174 ? 15.465 -5.120 27.454 1.00 92.62 174 MET A O 1
ATOM 1423 N N . ILE A 1 175 ? 16.915 -6.077 26.031 1.00 90.50 175 ILE A N 1
ATOM 1424 C CA . ILE A 1 175 ? 16.177 -7.342 25.894 1.00 90.50 175 ILE A CA 1
ATOM 1425 C C . ILE A 1 175 ? 16.091 -8.045 27.250 1.00 90.50 175 ILE A C 1
ATOM 1427 O O . ILE A 1 175 ? 15.004 -8.447 27.663 1.00 90.50 175 ILE A O 1
ATOM 1431 N N . HIS A 1 176 ? 17.216 -8.150 27.962 1.00 92.06 176 HIS A N 1
ATOM 1432 C CA . HIS A 1 176 ? 17.266 -8.757 29.289 1.00 92.06 176 HIS A CA 1
ATOM 1433 C C . HIS A 1 176 ? 16.370 -8.015 30.289 1.00 92.06 176 HIS A C 1
ATOM 1435 O O . HIS A 1 176 ? 15.598 -8.642 31.011 1.00 92.06 176 HIS A O 1
ATOM 1441 N N . GLU A 1 177 ? 16.421 -6.682 30.308 1.00 94.69 177 GLU A N 1
ATOM 1442 C CA . GLU A 1 177 ? 15.572 -5.866 31.176 1.00 94.69 177 GLU A CA 1
ATOM 1443 C C . GLU A 1 177 ? 14.083 -6.112 30.900 1.00 94.69 177 GLU A C 1
ATOM 1445 O O . GLU A 1 177 ? 13.319 -6.381 31.831 1.00 94.69 177 GLU A O 1
ATOM 1450 N N . LYS A 1 178 ? 13.670 -6.106 29.626 1.00 91.50 178 LYS A N 1
ATOM 1451 C CA . LYS A 1 178 ? 12.283 -6.409 29.249 1.00 91.50 178 LYS A CA 1
ATOM 1452 C C . LYS A 1 178 ? 11.873 -7.832 29.615 1.00 91.50 178 LYS A C 1
ATOM 1454 O O . LYS A 1 178 ? 10.750 -8.029 30.077 1.00 91.50 178 LYS A O 1
ATOM 1459 N N . PHE A 1 179 ? 12.764 -8.808 29.442 1.00 92.69 179 PHE A N 1
ATOM 1460 C CA . PHE A 1 179 ? 12.515 -10.188 29.846 1.00 92.69 179 PHE A CA 1
ATOM 1461 C C . PHE A 1 179 ? 12.252 -10.269 31.352 1.00 92.69 179 PHE A C 1
ATOM 1463 O O . PHE A 1 179 ? 11.169 -10.694 31.745 1.00 92.69 179 PHE A O 1
ATOM 1470 N N . VAL A 1 180 ? 13.163 -9.758 32.187 1.00 92.19 180 VAL A N 1
ATOM 1471 C CA . VAL A 1 180 ? 13.008 -9.746 33.653 1.00 92.19 180 VAL A CA 1
ATOM 1472 C C . VAL A 1 180 ? 11.722 -9.034 34.079 1.00 92.19 180 VAL A C 1
ATOM 1474 O O . VAL A 1 180 ? 10.981 -9.552 34.915 1.00 92.19 180 VAL A O 1
ATOM 1477 N N . GLN A 1 181 ? 11.409 -7.880 33.481 1.00 89.94 181 GLN A N 1
ATOM 1478 C CA . GLN A 1 181 ? 10.153 -7.170 33.739 1.00 89.94 181 GLN A CA 1
ATOM 1479 C C . GLN A 1 181 ? 8.929 -8.032 33.401 1.00 89.94 181 GLN A C 1
ATOM 1481 O O . GLN A 1 181 ? 7.970 -8.044 34.170 1.00 89.94 181 GLN A O 1
ATOM 1486 N N . SER A 1 182 ? 8.953 -8.764 32.282 1.00 87.00 182 SER A N 1
ATOM 1487 C CA . SER A 1 182 ? 7.850 -9.642 31.875 1.00 87.00 182 SER A CA 1
ATOM 1488 C C . SER A 1 182 ? 7.671 -10.840 32.814 1.00 87.00 182 SER A C 1
ATOM 1490 O O . SER A 1 182 ? 6.543 -11.126 33.219 1.00 87.00 182 SER A O 1
ATOM 1492 N N . THR A 1 183 ? 8.768 -11.472 33.243 1.00 80.81 183 THR A N 1
ATOM 1493 C CA . THR A 1 183 ? 8.752 -12.623 34.155 1.00 80.81 183 THR A CA 1
ATOM 1494 C C . THR A 1 183 ? 8.281 -12.215 35.548 1.00 80.81 183 THR A C 1
ATOM 1496 O O . THR A 1 183 ? 7.458 -12.903 36.145 1.00 80.81 183 THR A O 1
ATOM 1499 N N . ASN A 1 184 ? 8.701 -11.043 36.035 1.00 75.31 184 ASN A N 1
ATOM 1500 C CA . ASN A 1 184 ? 8.215 -10.489 37.303 1.00 75.31 184 ASN A CA 1
ATOM 1501 C C . ASN A 1 184 ? 6.721 -10.134 37.249 1.00 75.31 184 ASN A C 1
ATOM 1503 O O . ASN A 1 184 ? 6.019 -10.272 38.247 1.00 75.31 184 ASN A O 1
ATOM 1507 N N . ARG A 1 185 ? 6.206 -9.726 36.082 1.00 63.16 185 ARG A N 1
ATOM 1508 C CA . ARG A 1 185 ? 4.775 -9.442 35.877 1.00 63.16 185 ARG A CA 1
ATOM 1509 C C . ARG A 1 185 ? 3.909 -10.705 35.866 1.00 63.16 185 ARG A C 1
ATOM 1511 O O . ARG A 1 185 ? 2.735 -10.626 36.208 1.00 63.16 185 ARG A O 1
ATOM 1518 N N . GLN A 1 186 ? 4.484 -11.849 35.488 1.00 60.03 186 GLN A N 1
ATOM 1519 C CA . GLN A 1 186 ? 3.847 -13.172 35.556 1.00 60.03 186 GLN A CA 1
ATOM 1520 C C . GLN A 1 186 ? 4.116 -13.903 36.891 1.00 60.03 186 GLN A C 1
ATOM 1522 O O . GLN A 1 186 ? 3.545 -14.960 37.146 1.00 60.03 186 GLN A O 1
ATOM 1527 N N . GLY A 1 187 ? 4.953 -13.330 37.763 1.00 52.72 187 GLY A N 1
ATOM 1528 C CA . GLY A 1 187 ? 5.506 -13.950 38.969 1.00 52.72 187 GLY A CA 1
ATOM 1529 C C . GLY A 1 187 ? 4.760 -13.692 40.282 1.00 52.72 187 GLY A C 1
ATOM 1530 O O . GLY A 1 187 ? 5.381 -13.746 41.338 1.00 52.72 187 GLY A O 1
ATOM 1531 N N . SER A 1 188 ? 3.447 -13.448 40.257 1.00 47.84 188 SER A N 1
ATOM 1532 C CA . SER A 1 188 ? 2.573 -13.564 41.442 1.00 47.84 188 SER A CA 1
ATOM 1533 C C . SER A 1 188 ? 1.772 -14.877 41.457 1.00 47.84 188 SER A C 1
ATOM 1535 O O . SER A 1 188 ? 0.700 -14.964 42.046 1.00 47.84 188 SER A O 1
ATOM 1537 N N . GLY A 1 189 ? 2.323 -15.926 40.841 1.00 49.16 189 GLY A N 1
ATOM 1538 C CA . GLY A 1 189 ? 1.964 -17.325 41.074 1.00 49.16 189 GLY A CA 1
ATOM 1539 C C . GLY A 1 189 ? 3.133 -18.051 41.735 1.00 49.16 189 GLY A C 1
ATOM 1540 O O . GLY A 1 189 ? 3.870 -18.771 41.067 1.00 49.16 189 GLY A O 1
ATOM 1541 N N . SER A 1 190 ? 3.336 -17.823 43.035 1.00 45.47 190 SER A N 1
ATOM 1542 C CA . SER A 1 190 ? 4.286 -18.588 43.851 1.00 45.47 190 SER A CA 1
ATOM 1543 C C . SER A 1 190 ? 3.920 -20.072 43.782 1.00 45.47 190 SER A C 1
ATOM 1545 O O . SER A 1 190 ? 2.965 -20.515 44.417 1.00 45.47 190 SER A O 1
ATOM 1547 N N . THR A 1 191 ? 4.662 -20.839 42.983 1.00 44.00 191 THR A N 1
ATOM 1548 C CA . THR A 1 191 ? 4.705 -22.292 43.129 1.00 44.00 191 THR A CA 1
ATOM 1549 C C . THR A 1 191 ? 5.792 -22.558 44.152 1.00 44.00 191 THR A C 1
ATOM 1551 O O . THR A 1 191 ? 6.979 -22.412 43.868 1.00 44.00 191 THR A O 1
ATOM 1554 N N . THR A 1 192 ? 5.372 -22.865 45.373 1.00 40.34 192 THR A N 1
ATOM 1555 C CA . THR A 1 192 ? 6.234 -23.359 46.440 1.00 40.34 192 THR A CA 1
ATOM 1556 C C . THR A 1 192 ? 6.983 -24.580 45.909 1.00 40.34 192 THR A C 1
ATOM 1558 O O . THR A 1 192 ? 6.381 -25.630 45.689 1.00 40.34 192 THR A O 1
ATOM 1561 N N . LEU A 1 193 ? 8.286 -24.449 45.655 1.00 47.56 193 LEU A N 1
ATOM 1562 C CA . LEU A 1 193 ? 9.145 -25.617 45.501 1.00 47.56 193 LEU A CA 1
ATOM 1563 C C . LEU A 1 193 ? 9.148 -26.317 46.861 1.00 47.56 193 LEU A C 1
ATOM 1565 O O . LEU A 1 193 ? 9.606 -25.742 47.847 1.00 47.56 193 LEU A O 1
ATOM 1569 N N . GLN A 1 194 ? 8.560 -27.512 46.927 1.00 40.09 194 GLN A N 1
ATOM 1570 C CA . GLN A 1 194 ? 8.663 -28.349 48.115 1.00 40.09 194 GLN A CA 1
ATOM 1571 C C . GLN A 1 194 ? 10.137 -28.684 48.342 1.00 40.09 194 GLN A C 1
ATOM 1573 O O . GLN A 1 194 ? 10.801 -29.227 47.458 1.00 40.09 194 GLN A O 1
ATOM 1578 N N . GLU A 1 195 ? 10.627 -28.348 49.533 1.00 45.19 195 GLU A N 1
ATOM 1579 C CA . GLU A 1 195 ? 11.888 -28.854 50.055 1.00 45.19 195 GLU A CA 1
ATOM 1580 C C . GLU A 1 195 ? 11.812 -30.384 50.098 1.00 45.19 195 GLU A C 1
ATOM 1582 O O . GLU A 1 195 ? 11.056 -30.979 50.869 1.00 45.19 195 GLU A O 1
ATOM 1587 N N . GLY A 1 196 ? 12.571 -31.026 49.211 1.00 42.22 196 GLY A N 1
ATOM 1588 C CA . GLY A 1 196 ? 12.820 -32.456 49.264 1.00 42.22 196 GLY A CA 1
ATOM 1589 C C . GLY A 1 196 ? 13.723 -32.769 50.451 1.00 42.22 196 GLY A C 1
ATOM 1590 O O . GLY A 1 196 ? 14.842 -32.271 50.538 1.00 42.22 196 GLY A O 1
ATOM 1591 N N . HIS A 1 197 ? 13.195 -33.581 51.360 1.00 41.78 197 HIS A N 1
ATOM 1592 C CA . HIS A 1 197 ? 13.878 -34.170 52.502 1.00 41.78 197 HIS A CA 1
ATOM 1593 C C . HIS A 1 197 ? 15.085 -35.038 52.092 1.00 41.78 197 HIS A C 1
ATOM 1595 O O . HIS A 1 197 ? 14.915 -35.930 51.268 1.00 41.78 197 HIS A O 1
ATOM 1601 N N . ILE A 1 198 ? 16.204 -34.813 52.805 1.00 39.06 198 ILE A N 1
ATOM 1602 C CA . ILE A 1 198 ? 17.374 -35.686 53.081 1.00 39.06 198 ILE A CA 1
ATOM 1603 C C . ILE A 1 198 ? 18.174 -36.184 51.870 1.00 39.06 198 ILE A C 1
ATOM 1605 O O . ILE A 1 198 ? 17.686 -37.056 51.123 1.00 39.06 198 ILE A O 1
#

Foldseek 3Di:
DVQLKDKDKQQLQPDVVSLVVQADPVQAGDVVVVVVVVQVVQVVSQLCQFQTDPVSSVPPPADKDKDFPDKQDKDFPAPGDHSNWMWMWIDRQKIWIWTQDPVRDIDTGIITGTDMFIAHPVGRPDTDDGDDDDDPDPVSVVVVVVVVVSVVVVVVVVCVDCVNDPDDPVVVVVVVVVVVVVVVVVPPPDPPPDPDDD

pLDDT: mean 83.48, std 12.67, range [39.06, 94.94]

Radius of gyration: 23.46 Å; chains: 1; bounding box: 50×57×78 Å